Protein AF-A0A936FMI2-F1 (afdb_monomer)

Nearest PDB structures (foldseek):
  2ii7-assembly2_E  TM=5.988E-01  e=6.486E-01  Anabaena sp.
  6brb-assembly1_A  TM=3.447E-01  e=1.925E+00  Homo sapiens
  1du3-assembly2_J  TM=2.927E-01  e=1.117E+00  Homo sapiens

Secondary structure (DSSP, 8-state):
--------------------------B-BSSS-BSEEEEEEEE-STTEEEEEEEEE-SSS-EEEEEEEEEE----S---S-TTTTGGGEEEEEEEEEE-TTEEEEEETTT-BB--SSSSPPPB-SPPTTB-TTS-B-SEEEEEEEEE-TTS-SBEE---EEEEEEEEETTTTEEEEEE-EEE-B-SS--STTEE-SBTTEEEESSSSB-BBPSEEEEEEPPBTSTT-EEEEEEEESEEE-STT----BEEEEEEEEETT--EEEEEEEEESSEEEEEGGGGT-BHHHH-SS-EEEEEEEE--TTTS-TTB----EEEEEEEEETTEEEEEEPEEES-B-EEEE--SSPPGGG--

Sequence (354 aa):
MKRKTLGIAVAVAVGMLGTSAFAMTPMGNVSNKGSLLIYPRIDVEDGNDTLITLTNDSTGAVRLKCYYASSDDLGISYSGSASSAKSKKHFLDFTIDLTHNQPIAFWAKSGWAVMPSGKLPLQVAPPFGIFPDGAKRTAGELKCWAVTNDGSTELHYNHLFGTASIMNFGFNQASEYTAVAFQALGPSTLTGTALGSPGELNLDQVEYDGGPNILLGNFQPVGYDGARSRVTLASLNQDLRQDYTPTITKLTWTFWNQDEMARTGTHWCANSWFESWLPYFQASYASLGTAAAYFRIETTADKSVCGPSAVTSSYVGNIEQWNFGMYRATNLTGRGQAKGVIKYDVSPPDSYKK

Radius of gyration: 22.72 Å; Cα contacts (8 Å, |Δi|>4): 973; chains: 1; bounding box: 108×45×48 Å

Solvent-accessible surface area (backbone atoms only — not comparable to full-atom values): 18069 Å² total; per-residue (Å²): 135,84,87,79,85,80,83,86,81,81,81,78,78,80,73,76,77,76,74,76,79,67,79,75,72,67,48,55,29,66,90,47,49,5,19,34,38,37,35,33,69,39,41,44,39,94,53,35,32,18,39,39,35,47,30,33,69,34,87,55,65,48,30,28,47,32,34,43,37,28,47,56,90,50,46,69,55,26,82,53,46,31,74,72,43,40,90,36,56,45,57,46,69,51,64,42,81,40,52,46,62,28,73,49,38,26,35,38,52,63,8,34,37,68,73,95,75,86,66,82,73,49,73,61,46,75,42,56,40,65,32,87,88,70,51,74,44,42,54,28,29,40,39,37,29,36,23,40,92,78,50,38,36,34,24,21,50,44,37,34,48,40,36,38,34,41,31,31,70,82,76,75,40,58,26,49,37,59,25,39,14,24,32,50,60,36,98,60,86,52,67,73,36,82,37,82,55,66,33,46,50,45,17,63,66,52,43,18,27,18,27,16,32,30,39,34,48,76,46,50,20,33,77,44,79,72,13,44,40,37,41,28,31,27,42,38,32,31,47,65,30,97,86,49,59,47,40,27,24,29,39,38,39,35,38,28,25,79,83,70,52,73,49,72,85,45,51,32,27,35,50,54,29,44,74,49,54,44,58,83,67,59,45,21,20,91,68,52,76,34,70,44,32,39,39,40,38,38,47,34,48,42,39,90,47,29,5,81,50,22,35,60,41,5,48,49,32,33,39,38,35,40,46,87,90,41,50,45,35,40,65,43,50,68,39,72,77,25,64,15,39,39,33,39,60,37,64,67,65,68,90,72,74,120

Mean predicted aligned error: 7.73 Å

pLDDT: mean 87.17, std 17.06, range [29.88, 98.62]

Foldseek 3Di:
DDDDDDDDDDPDPPPPPPPPPPPPQQAQALPFFAQKWKFLKAFQPVQKWKKKKKWFQAQAKFKKKKKWKDFDFCWQFHADFLVVRPVGIFMDIDMAIGGHGDMWIAIQQDQWTDDPPPDDIDRRDHHPAQGPVRGGDRMTMMMMGTDDPQLFFGWQARRMWIKMWIARNVLRAIAIEIIRHKGADEPDNDHGDTFDDTQKDKCASHGIPFFFQKWKDKDFFAPVQRKWKKKKKAWLAFEAEPPDGWAKKKKWKWKAAPVRDIDGDGIGIDTRMDMDICVVRVRHCVSHVHRMMMMMIGIAQPCVGHNPRHHGTGIWIWMWMDHPSHIYIYIIDGDDGDMGMYGYDSHHPCVPVD

Structure (mmCIF, N/CA/C/O backbone):
data_AF-A0A936FMI2-F1
#
_entry.id   AF-A0A936FMI2-F1
#
loop_
_atom_site.group_PDB
_atom_site.id
_atom_site.type_symbol
_atom_site.label_atom_id
_atom_site.label_alt_id
_atom_site.label_comp_id
_atom_site.label_asym_id
_atom_site.label_entity_id
_atom_site.label_seq_id
_atom_site.pdbx_PDB_ins_code
_atom_site.Cartn_x
_atom_site.Cartn_y
_atom_site.Cartn_z
_atom_site.occupancy
_atom_site.B_iso_or_equiv
_atom_site.auth_seq_id
_atom_site.auth_comp_id
_atom_site.auth_asym_id
_atom_site.auth_atom_id
_atom_site.pdbx_PDB_model_num
ATOM 1 N N . MET A 1 1 ? 79.860 -6.192 9.982 1.00 41.03 1 MET A N 1
ATOM 2 C CA . MET A 1 1 ? 78.827 -5.550 9.135 1.00 41.03 1 MET A CA 1
ATOM 3 C C . MET A 1 1 ? 77.629 -5.193 10.006 1.00 41.03 1 MET A C 1
ATOM 5 O O . MET A 1 1 ? 77.099 -6.068 10.676 1.00 41.03 1 MET A O 1
ATOM 9 N N . LYS A 1 2 ? 77.274 -3.904 10.078 1.00 35.06 2 LYS A N 1
ATOM 10 C CA . LYS A 1 2 ? 76.206 -3.361 10.936 1.00 35.06 2 LYS A CA 1
ATOM 11 C C . LYS A 1 2 ? 74.840 -3.594 10.272 1.00 35.06 2 LYS A C 1
ATOM 13 O O . LYS A 1 2 ? 74.633 -3.115 9.160 1.00 35.06 2 LYS A O 1
ATOM 18 N N . ARG A 1 3 ? 73.922 -4.310 10.931 1.00 39.34 3 ARG A N 1
ATOM 19 C CA . ARG A 1 3 ? 72.523 -4.448 10.485 1.00 39.34 3 ARG A CA 1
ATOM 20 C C . ARG A 1 3 ? 71.782 -3.145 10.793 1.00 39.34 3 ARG A C 1
ATOM 22 O O . ARG A 1 3 ? 71.648 -2.785 11.957 1.00 39.34 3 ARG A O 1
ATOM 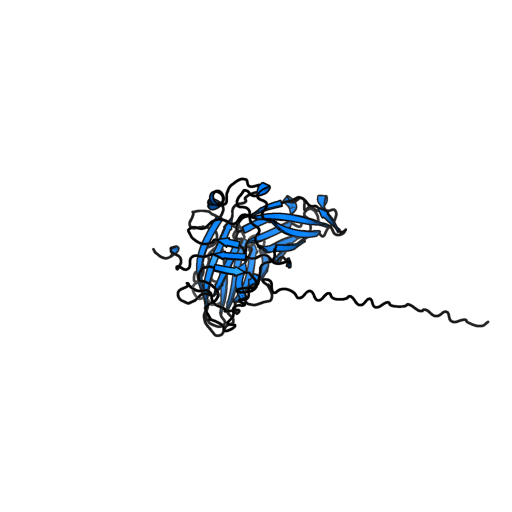29 N N . LYS A 1 4 ? 71.356 -2.427 9.751 1.00 44.97 4 LYS A N 1
ATOM 30 C CA . LYS A 1 4 ? 70.462 -1.270 9.864 1.00 44.97 4 LYS A CA 1
ATOM 31 C C . LYS A 1 4 ? 69.016 -1.761 9.824 1.00 44.97 4 LYS A C 1
ATOM 33 O O . LYS A 1 4 ? 68.603 -2.404 8.865 1.00 44.97 4 LYS A O 1
ATOM 38 N N . THR A 1 5 ? 68.291 -1.459 10.888 1.00 44.03 5 THR A N 1
ATOM 39 C CA . THR A 1 5 ? 66.841 -1.557 11.046 1.00 44.03 5 THR A CA 1
ATOM 40 C C . THR A 1 5 ? 66.166 -0.597 10.063 1.00 44.03 5 THR A C 1
ATOM 42 O O . THR A 1 5 ? 66.437 0.602 10.106 1.00 44.03 5 THR A O 1
ATOM 45 N N . LEU A 1 6 ? 65.304 -1.105 9.178 1.00 37.97 6 LEU A N 1
ATOM 46 C CA . LEU A 1 6 ? 64.398 -0.279 8.377 1.00 37.97 6 LEU A CA 1
ATOM 47 C C . LEU A 1 6 ? 63.016 -0.357 9.034 1.00 37.97 6 LEU A C 1
ATOM 49 O O . LEU A 1 6 ? 62.403 -1.421 9.076 1.00 37.97 6 LEU A O 1
ATOM 53 N N . GLY A 1 7 ? 62.590 0.754 9.631 1.00 34.38 7 GLY A N 1
ATOM 54 C CA . GLY A 1 7 ? 61.289 0.889 10.273 1.00 34.38 7 GLY A CA 1
ATOM 55 C C . GLY A 1 7 ? 60.169 0.961 9.241 1.00 34.38 7 GLY A C 1
ATOM 56 O O . GLY A 1 7 ? 60.243 1.726 8.283 1.00 34.38 7 GLY A O 1
ATOM 57 N N . ILE A 1 8 ? 59.127 0.167 9.467 1.00 39.69 8 ILE A N 1
ATOM 58 C CA . ILE A 1 8 ? 57.832 0.287 8.807 1.00 39.69 8 ILE A CA 1
ATOM 59 C C . ILE A 1 8 ? 57.015 1.280 9.637 1.00 39.69 8 ILE A C 1
ATOM 61 O O . ILE A 1 8 ? 56.708 1.005 10.794 1.00 39.69 8 ILE A O 1
ATOM 65 N N . ALA A 1 9 ? 56.665 2.424 9.054 1.00 35.06 9 ALA A N 1
ATOM 66 C CA . ALA A 1 9 ? 55.657 3.328 9.598 1.00 35.06 9 ALA A CA 1
ATOM 67 C C . ALA A 1 9 ? 54.484 3.369 8.612 1.00 35.06 9 ALA A C 1
ATOM 69 O O . ALA A 1 9 ? 54.486 4.134 7.652 1.00 35.06 9 ALA A O 1
ATOM 70 N N . VAL A 1 10 ? 53.499 2.495 8.828 1.00 37.19 10 VAL A N 1
ATOM 71 C CA . VAL A 1 10 ? 52.190 2.590 8.174 1.00 37.19 10 VAL A CA 1
ATOM 72 C C . VAL A 1 10 ? 51.363 3.566 9.002 1.00 37.19 10 VAL A C 1
ATOM 74 O O . VAL A 1 10 ? 50.911 3.237 10.097 1.00 37.19 10 VAL A O 1
ATOM 77 N N . ALA A 1 11 ? 51.201 4.788 8.501 1.00 34.12 11 ALA A N 1
ATOM 78 C CA . ALA A 1 11 ? 50.252 5.742 9.050 1.00 34.12 11 ALA A CA 1
ATOM 79 C C . ALA A 1 11 ? 48.836 5.303 8.648 1.00 34.12 11 ALA A C 1
ATOM 81 O O . ALA A 1 11 ? 48.404 5.518 7.517 1.00 34.12 11 ALA A O 1
ATOM 82 N N . VAL A 1 12 ? 48.118 4.653 9.566 1.00 36.28 12 VAL A N 1
ATOM 83 C CA . VAL A 1 12 ? 46.681 4.402 9.415 1.00 36.28 12 VAL A CA 1
ATOM 84 C C . VAL A 1 12 ? 45.962 5.714 9.715 1.00 36.28 12 VAL A C 1
ATOM 86 O O . VAL A 1 12 ? 45.767 6.083 10.872 1.00 36.28 12 VAL A O 1
ATOM 89 N N . ALA A 1 13 ? 45.600 6.446 8.664 1.00 35.44 13 ALA A N 1
ATOM 90 C CA . ALA A 1 13 ? 44.662 7.549 8.771 1.00 35.44 13 ALA A CA 1
ATOM 91 C C . ALA A 1 13 ? 43.281 6.963 9.099 1.00 35.44 13 ALA A C 1
ATOM 93 O O . ALA A 1 13 ? 42.583 6.450 8.226 1.00 35.44 13 ALA A O 1
ATOM 94 N N . VAL A 1 14 ? 42.902 7.010 10.377 1.00 35.91 14 VAL A N 1
ATOM 95 C CA . VAL A 1 14 ? 41.522 6.780 10.810 1.00 35.91 14 VAL A CA 1
ATOM 96 C C . VAL A 1 14 ? 40.707 7.965 10.302 1.00 35.91 14 VAL A C 1
ATOM 98 O O . VAL A 1 14 ? 40.609 9.005 10.951 1.00 35.91 14 VAL A O 1
ATOM 101 N N . GLY A 1 15 ? 40.178 7.828 9.088 1.00 35.06 15 GLY A N 1
ATOM 102 C CA . GLY A 1 15 ? 39.141 8.706 8.577 1.00 35.06 15 GLY A CA 1
ATOM 103 C C . GLY A 1 15 ? 37.933 8.563 9.486 1.00 35.06 15 GLY A C 1
ATOM 104 O O . GLY A 1 15 ? 37.232 7.554 9.438 1.00 35.06 15 GLY A O 1
ATOM 105 N N . MET A 1 16 ? 37.717 9.554 10.347 1.00 33.81 16 MET A N 1
ATOM 106 C CA . MET A 1 16 ? 36.443 9.730 11.022 1.00 33.81 16 MET A CA 1
ATOM 107 C C . MET A 1 16 ? 35.396 9.915 9.925 1.00 33.81 16 MET A C 1
ATOM 109 O O . MET A 1 16 ? 35.264 10.995 9.351 1.00 33.81 16 MET A O 1
ATOM 113 N N . LEU A 1 17 ? 34.688 8.834 9.593 1.00 32.25 17 LEU A N 1
ATOM 114 C CA . LEU A 1 17 ? 33.427 8.907 8.880 1.00 32.25 17 LEU A CA 1
ATOM 115 C C . LEU A 1 17 ? 32.514 9.743 9.769 1.00 32.25 17 LEU A C 1
ATOM 117 O O . LEU A 1 17 ? 31.969 9.254 10.756 1.00 32.25 17 LEU A O 1
ATOM 121 N N . GLY A 1 18 ? 32.414 11.031 9.451 1.00 31.33 18 GLY A N 1
ATOM 122 C CA . GLY A 1 18 ? 31.363 11.881 9.963 1.00 31.33 18 GLY A CA 1
ATOM 123 C C . GLY A 1 18 ? 30.051 11.255 9.527 1.00 31.33 18 GLY A C 1
ATOM 124 O O . GLY A 1 18 ? 29.599 11.465 8.402 1.00 31.33 18 GLY A O 1
ATOM 125 N N . THR A 1 19 ? 29.456 10.445 10.401 1.00 31.06 19 THR A N 1
ATOM 126 C CA . THR A 1 19 ? 28.050 10.094 10.304 1.00 31.06 19 THR A CA 1
ATOM 127 C C . THR A 1 19 ? 27.322 11.419 10.377 1.00 31.06 19 THR A C 1
ATOM 129 O O . THR A 1 19 ? 27.183 12.012 11.447 1.00 31.06 19 THR A O 1
ATOM 132 N N . SER A 1 20 ? 26.944 11.934 9.212 1.00 32.91 20 SER A N 1
ATOM 133 C CA . SER A 1 20 ? 25.989 13.019 9.122 1.00 32.91 20 SER A CA 1
ATOM 134 C C . SER A 1 20 ? 24.746 12.488 9.818 1.00 32.91 20 SER A C 1
ATOM 136 O O . SER A 1 20 ? 24.048 11.632 9.277 1.00 32.91 20 SER A O 1
ATOM 138 N N . ALA A 1 21 ? 24.534 12.914 11.060 1.00 30.02 21 ALA A N 1
ATOM 139 C CA . ALA A 1 21 ? 23.297 12.686 11.772 1.00 30.02 21 ALA A CA 1
ATOM 140 C C . ALA A 1 21 ? 22.242 13.549 11.076 1.00 30.02 21 ALA A C 1
ATOM 142 O O . ALA A 1 21 ? 21.888 14.633 11.529 1.00 30.02 21 ALA A O 1
ATOM 143 N N . PHE A 1 22 ? 21.791 13.096 9.907 1.00 35.94 22 PHE A N 1
ATOM 144 C CA . PHE A 1 22 ? 20.517 13.526 9.379 1.00 35.94 22 PHE A CA 1
ATOM 145 C C . PHE A 1 22 ? 19.504 13.046 10.407 1.00 35.94 22 PHE A C 1
ATOM 147 O O . PHE A 1 22 ? 19.327 11.840 10.580 1.00 35.94 22 PHE A O 1
ATOM 154 N N . ALA A 1 23 ? 18.912 13.983 11.147 1.00 29.88 23 ALA A N 1
ATOM 155 C CA . ALA A 1 23 ? 17.739 13.698 11.950 1.00 29.88 23 ALA A CA 1
ATOM 156 C C . ALA A 1 23 ? 16.731 13.014 11.017 1.00 29.88 23 ALA A C 1
ATOM 158 O O . ALA A 1 23 ? 16.209 13.646 10.099 1.00 29.88 23 ALA A O 1
ATOM 159 N N . MET A 1 24 ? 16.561 11.698 11.171 1.00 43.31 24 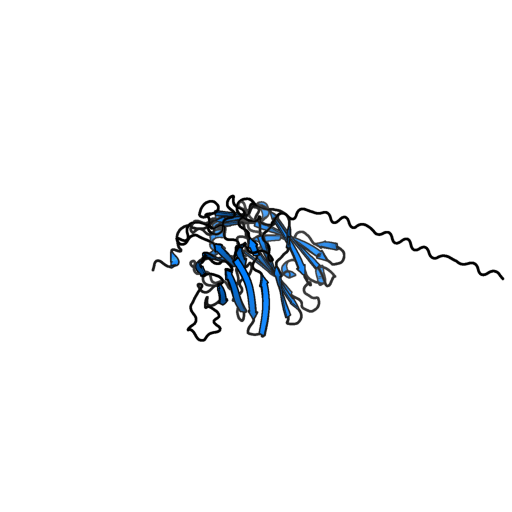MET A N 1
ATOM 160 C CA . MET A 1 24 ? 15.571 10.945 10.418 1.00 43.31 24 MET A CA 1
ATOM 161 C C . MET A 1 24 ? 14.217 11.513 10.816 1.00 43.31 24 MET A C 1
ATOM 163 O O . MET A 1 24 ? 13.765 11.311 11.940 1.00 43.31 24 MET A O 1
ATOM 167 N N . THR A 1 25 ? 13.602 12.277 9.920 1.00 50.28 25 THR A N 1
ATOM 168 C CA . THR A 1 25 ? 12.205 12.674 10.063 1.00 50.28 25 THR A CA 1
ATOM 169 C C . THR A 1 25 ? 11.374 11.388 10.193 1.00 50.28 25 THR A C 1
ATOM 171 O O . THR A 1 25 ? 11.581 10.497 9.362 1.00 50.28 25 THR A O 1
ATOM 174 N N . PRO A 1 26 ? 10.498 11.243 11.208 1.00 58.50 26 PRO A N 1
ATOM 175 C CA . PRO A 1 26 ? 9.708 10.028 11.424 1.00 58.50 26 PRO A CA 1
ATOM 176 C C . PRO A 1 26 ? 8.784 9.728 10.237 1.00 58.50 26 PRO A C 1
ATOM 178 O O . PRO A 1 26 ? 7.678 10.235 10.134 1.00 58.50 26 PRO A O 1
ATOM 181 N N . MET A 1 27 ? 9.247 8.964 9.255 1.00 73.12 27 MET A N 1
ATOM 182 C CA . MET A 1 27 ? 8.396 8.468 8.173 1.00 73.12 27 MET A CA 1
ATOM 183 C C . MET A 1 27 ? 7.773 7.143 8.597 1.00 73.12 27 MET A C 1
ATOM 185 O O . MET A 1 27 ? 8.351 6.445 9.435 1.00 73.12 27 MET A O 1
ATOM 189 N N . GLY A 1 28 ? 6.646 6.778 7.977 1.00 60.38 28 GLY A N 1
ATOM 190 C CA . GLY A 1 28 ? 6.052 5.455 8.167 1.00 60.38 28 GLY A CA 1
ATOM 191 C C . GLY A 1 28 ? 7.125 4.361 8.106 1.00 60.38 28 GLY A C 1
ATOM 192 O O . GLY A 1 28 ? 7.972 4.347 7.207 1.00 60.38 28 GLY A O 1
ATOM 193 N N . ASN A 1 29 ? 7.133 3.487 9.107 1.00 77.50 29 ASN A N 1
ATOM 194 C CA . ASN A 1 29 ? 8.236 2.581 9.394 1.00 77.50 29 ASN A CA 1
ATOM 195 C C . ASN A 1 29 ? 7.718 1.151 9.570 1.00 77.50 29 ASN A C 1
ATOM 197 O O . ASN A 1 29 ? 6.612 0.907 10.037 1.00 77.50 29 ASN A O 1
ATOM 201 N N . VAL A 1 30 ? 8.550 0.192 9.196 1.00 75.06 30 VAL A N 1
ATOM 202 C CA . VAL A 1 30 ? 8.291 -1.249 9.284 1.00 75.06 30 VAL A CA 1
ATOM 203 C C . VAL A 1 30 ? 8.682 -1.833 10.643 1.00 75.06 30 VAL A C 1
ATOM 205 O O . VAL A 1 30 ? 8.265 -2.933 10.981 1.00 75.06 30 VAL A O 1
ATOM 208 N N . SER A 1 31 ? 9.487 -1.111 11.425 1.00 81.81 31 SER A N 1
ATOM 209 C CA . SER A 1 31 ? 9.943 -1.535 12.758 1.00 81.81 31 SER A CA 1
ATOM 210 C C . SER A 1 31 ? 9.129 -0.924 13.899 1.00 81.81 31 SER A C 1
ATOM 212 O O . SER A 1 31 ? 9.299 -1.314 15.053 1.00 81.81 31 SER A O 1
ATOM 214 N N . ASN A 1 32 ? 8.271 0.051 13.592 1.00 86.62 32 ASN A N 1
ATOM 215 C CA . ASN A 1 32 ? 7.447 0.741 14.575 1.00 86.62 32 ASN A CA 1
ATOM 216 C C . ASN A 1 32 ? 6.042 0.136 14.615 1.00 86.62 32 ASN A C 1
ATOM 218 O O . ASN A 1 32 ? 5.555 -0.421 13.635 1.00 86.62 32 ASN A O 1
ATOM 222 N N . LYS A 1 33 ? 5.369 0.299 15.754 1.00 94.50 33 LYS A N 1
ATOM 223 C CA . LYS A 1 33 ? 3.918 0.110 15.856 1.00 94.50 33 LYS A CA 1
ATOM 224 C C . LYS A 1 33 ? 3.227 1.389 15.413 1.00 94.50 33 LYS A C 1
ATOM 226 O O . LYS A 1 33 ? 3.792 2.465 15.604 1.00 94.50 33 LYS A O 1
ATOM 231 N N . GLY A 1 34 ? 2.026 1.273 14.862 1.00 96.19 34 GLY A N 1
ATOM 232 C CA . GLY A 1 34 ? 1.272 2.403 14.326 1.00 96.19 34 GLY A CA 1
ATOM 233 C C . GLY A 1 34 ? -0.191 2.415 14.749 1.00 96.19 34 GLY A C 1
ATOM 234 O O . GLY A 1 34 ? -0.688 1.493 15.399 1.00 96.19 34 GLY A O 1
ATOM 235 N N . SER A 1 35 ? -0.868 3.498 14.384 1.00 97.12 35 SER A N 1
ATOM 236 C CA . SER A 1 35 ? -2.334 3.607 14.420 1.00 97.12 35 SER A CA 1
ATOM 237 C C . SER A 1 35 ? -2.948 3.342 13.044 1.00 97.12 35 SER A C 1
ATOM 239 O O . SER A 1 35 ? -4.118 2.985 12.963 1.00 97.12 35 SER A O 1
ATOM 241 N N . LEU A 1 36 ? -2.140 3.455 11.985 1.00 97.88 36 LEU A N 1
ATOM 242 C CA . LEU A 1 36 ? -2.457 3.117 10.601 1.00 97.88 36 LEU A CA 1
ATOM 243 C C . LEU A 1 36 ? -1.423 2.106 10.085 1.00 97.88 36 LEU A C 1
ATOM 245 O O . LEU A 1 36 ? -0.220 2.308 10.241 1.00 97.88 36 LEU A O 1
ATOM 249 N N . LEU A 1 37 ? -1.892 1.033 9.453 1.00 98.50 37 LEU A N 1
ATOM 250 C CA . LEU A 1 37 ? -1.085 0.028 8.766 1.00 98.50 37 LEU A CA 1
ATOM 251 C C . LEU A 1 37 ? -1.419 0.016 7.276 1.00 98.50 37 LEU A C 1
ATOM 253 O O . LEU A 1 37 ? -2.592 0.004 6.899 1.00 98.50 37 LEU A O 1
ATOM 257 N N . ILE A 1 38 ? -0.387 -0.039 6.435 1.00 98.44 38 ILE A N 1
ATOM 258 C CA . ILE A 1 38 ? -0.518 -0.157 4.981 1.00 98.44 38 ILE A CA 1
ATOM 259 C C . ILE A 1 38 ? 0.234 -1.396 4.501 1.00 98.44 38 ILE A C 1
ATOM 261 O O . ILE A 1 38 ? 1.436 -1.538 4.716 1.00 98.44 38 ILE A O 1
ATOM 265 N N . TYR A 1 39 ? -0.480 -2.274 3.805 1.00 98.44 39 TYR A N 1
ATOM 266 C CA . TYR A 1 39 ? 0.035 -3.442 3.105 1.00 98.44 39 TYR A CA 1
ATOM 267 C C . TYR A 1 39 ? 0.034 -3.113 1.610 1.00 98.44 39 TYR A C 1
ATOM 269 O O . TYR A 1 39 ? -1.030 -3.162 0.989 1.00 98.44 39 TYR A O 1
ATOM 277 N N . PRO A 1 40 ? 1.187 -2.767 1.007 1.00 97.88 40 PRO A N 1
ATOM 278 C CA . PRO A 1 40 ? 1.198 -2.253 -0.359 1.00 97.88 40 PRO A CA 1
ATOM 279 C C . PRO A 1 40 ? 0.805 -3.285 -1.420 1.00 97.88 40 PRO A C 1
ATOM 281 O O . PRO A 1 40 ? 0.472 -2.896 -2.535 1.00 97.88 40 PRO A O 1
ATOM 284 N N . ARG A 1 41 ? 0.849 -4.583 -1.085 1.00 97.56 41 ARG A N 1
ATOM 285 C CA . ARG A 1 41 ? 0.623 -5.682 -2.019 1.00 97.56 41 ARG A CA 1
ATOM 286 C C . ARG A 1 41 ? -0.206 -6.818 -1.418 1.00 97.56 41 ARG A C 1
ATOM 288 O O . ARG A 1 41 ? 0.286 -7.654 -0.673 1.00 97.56 41 ARG A O 1
ATOM 295 N N . ILE A 1 42 ? -1.441 -6.927 -1.864 1.00 97.81 42 ILE A N 1
ATOM 296 C CA . ILE A 1 42 ? -2.214 -8.164 -1.810 1.00 97.81 42 ILE A CA 1
ATOM 297 C C . ILE A 1 42 ? -2.158 -8.797 -3.190 1.00 97.81 42 ILE A C 1
ATOM 299 O O . ILE A 1 42 ? -2.230 -8.089 -4.189 1.00 97.81 42 ILE A O 1
ATOM 303 N N . ASP A 1 43 ? -2.024 -10.114 -3.228 1.00 97.25 43 ASP A N 1
ATOM 304 C CA . ASP A 1 43 ? -1.990 -10.942 -4.426 1.00 97.25 43 ASP A CA 1
ATOM 305 C C . ASP A 1 43 ? -2.813 -12.220 -4.182 1.00 97.25 43 ASP A C 1
ATOM 307 O O . ASP A 1 43 ? -2.558 -12.984 -3.247 1.00 97.25 43 ASP A O 1
ATOM 311 N N . VAL A 1 44 ? -3.843 -12.402 -5.002 1.00 97.25 44 VAL A N 1
ATOM 312 C CA . VAL A 1 44 ? -4.752 -13.558 -5.037 1.00 97.25 44 VAL A CA 1
ATOM 313 C C . VAL A 1 44 ? -4.845 -14.150 -6.451 1.00 97.25 44 VAL A C 1
ATOM 315 O O . VAL A 1 44 ? -5.789 -14.899 -6.751 1.00 97.25 44 VAL A O 1
ATOM 318 N N . GLU A 1 45 ? -3.900 -13.771 -7.327 1.00 94.25 45 GLU A N 1
ATOM 319 C CA . GLU A 1 45 ? -3.747 -14.303 -8.685 1.00 94.25 45 GLU A CA 1
ATOM 320 C C . GLU A 1 45 ? -3.640 -15.832 -8.657 1.00 94.25 45 GLU A C 1
ATOM 322 O O . GLU A 1 45 ? -3.339 -16.422 -7.626 1.00 94.25 45 GLU A O 1
ATOM 327 N N . ASP A 1 46 ? -3.953 -16.506 -9.760 1.00 86.00 46 ASP A N 1
ATOM 328 C CA . ASP A 1 46 ? -4.039 -17.966 -9.816 1.00 86.00 46 ASP A CA 1
ATOM 329 C C . ASP A 1 46 ? -2.827 -18.675 -9.180 1.00 86.00 46 ASP A C 1
ATOM 331 O O . ASP A 1 46 ? -1.683 -18.534 -9.605 1.00 86.00 46 ASP A O 1
ATOM 335 N N . GLY A 1 47 ? -3.100 -19.461 -8.133 1.00 89.19 47 GLY A N 1
ATOM 336 C CA . GLY A 1 47 ? -2.088 -20.157 -7.332 1.00 89.19 47 GLY A CA 1
ATOM 337 C C . GLY A 1 47 ? -1.522 -19.353 -6.155 1.00 89.19 47 GLY A C 1
ATOM 338 O O . GLY A 1 47 ? -0.966 -19.975 -5.250 1.00 89.19 47 GLY A O 1
ATOM 339 N N . ASN A 1 48 ? -1.712 -18.032 -6.127 1.00 95.00 48 ASN A N 1
ATOM 340 C CA . ASN A 1 48 ? -1.361 -17.148 -5.021 1.00 95.00 48 ASN A CA 1
ATOM 341 C C . ASN A 1 48 ? -2.540 -16.921 -4.057 1.00 95.00 48 ASN A C 1
ATOM 343 O O . ASN A 1 48 ? -3.709 -16.844 -4.454 1.00 95.00 48 ASN A O 1
ATOM 347 N N . ASP A 1 49 ? -2.216 -16.757 -2.777 1.00 97.56 49 ASP A N 1
ATOM 348 C CA . ASP A 1 49 ? -3.067 -16.101 -1.783 1.00 97.56 49 ASP A CA 1
ATOM 349 C C . ASP A 1 49 ? -2.181 -15.335 -0.799 1.00 97.56 49 ASP A C 1
ATOM 351 O O . ASP A 1 49 ? -1.063 -15.751 -0.486 1.00 97.56 49 ASP A O 1
ATOM 355 N N . THR A 1 50 ? -2.680 -14.215 -0.294 1.00 98.12 50 THR A N 1
ATOM 356 C CA . THR A 1 50 ? -1.957 -13.409 0.685 1.00 98.12 50 THR A CA 1
ATOM 357 C C . THR A 1 50 ? -2.499 -13.696 2.071 1.00 98.12 50 THR A C 1
ATOM 359 O O . THR A 1 50 ? -3.638 -13.358 2.385 1.00 98.12 50 THR A O 1
ATOM 362 N N . LEU A 1 51 ? -1.667 -14.284 2.922 1.00 97.88 51 LEU A N 1
ATOM 363 C CA . LEU A 1 51 ? -1.916 -14.365 4.350 1.00 97.88 51 LEU A CA 1
ATOM 364 C C . LEU A 1 51 ? -1.592 -13.015 4.989 1.00 97.88 51 LEU A C 1
ATOM 366 O O . LEU A 1 51 ? -0.429 -12.622 5.060 1.00 97.88 51 LEU A O 1
ATOM 370 N N . ILE A 1 52 ? -2.614 -12.316 5.468 1.00 98.44 52 ILE A N 1
ATOM 371 C CA . ILE A 1 52 ? -2.459 -11.080 6.235 1.00 98.44 52 ILE A CA 1
ATOM 372 C C . ILE A 1 52 ? -2.411 -11.434 7.712 1.00 98.44 52 ILE A C 1
ATOM 374 O O . ILE A 1 52 ? -3.292 -12.143 8.195 1.00 98.44 52 ILE A O 1
ATOM 378 N N . THR A 1 53 ? -1.421 -10.914 8.433 1.00 97.56 53 THR A N 1
ATOM 379 C CA . THR A 1 53 ? -1.386 -10.919 9.896 1.00 97.56 53 THR A CA 1
ATOM 380 C C . THR A 1 53 ? -1.550 -9.498 10.403 1.00 97.56 53 THR A C 1
ATOM 382 O O . THR A 1 53 ? -0.989 -8.560 9.844 1.00 97.56 53 THR A O 1
ATOM 385 N N . LEU A 1 54 ? -2.333 -9.326 11.459 1.00 97.00 54 LEU A N 1
ATOM 386 C CA . LEU A 1 54 ? -2.607 -8.027 12.050 1.00 97.00 54 LEU A CA 1
ATOM 387 C C . LEU A 1 54 ? -2.784 -8.216 13.556 1.00 97.00 54 LEU A C 1
ATOM 389 O O . LEU A 1 54 ? -3.565 -9.054 13.999 1.00 97.00 54 LEU A O 1
ATOM 393 N N . THR A 1 55 ? -2.003 -7.480 14.339 1.00 97.62 55 THR A N 1
ATOM 394 C CA . THR A 1 55 ? -1.901 -7.668 15.787 1.00 97.62 55 THR A CA 1
ATOM 395 C C . THR A 1 55 ? -2.157 -6.365 16.517 1.00 97.62 55 THR A C 1
ATOM 397 O O . THR A 1 55 ? -1.612 -5.326 16.148 1.00 97.62 55 THR A O 1
ATOM 400 N N . ASN A 1 56 ? -2.959 -6.454 17.574 1.00 97.50 56 ASN A N 1
AT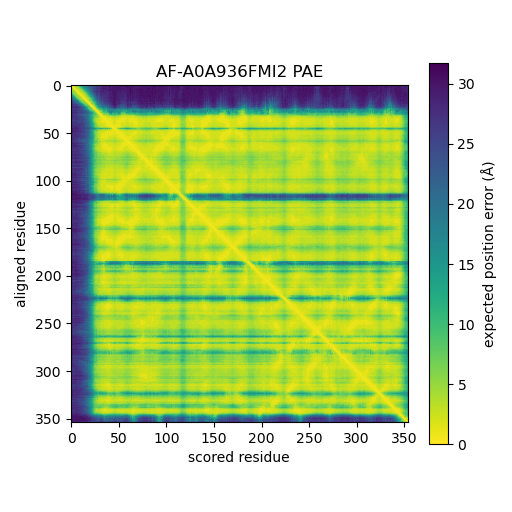OM 401 C CA . ASN A 1 56 ? -3.080 -5.443 18.610 1.00 97.50 56 ASN A CA 1
ATOM 402 C C . ASN A 1 56 ? -2.356 -5.935 19.865 1.00 97.50 56 ASN A C 1
ATOM 404 O O . ASN A 1 56 ? -2.759 -6.947 20.435 1.00 97.50 56 ASN A O 1
ATOM 408 N N . ASP A 1 57 ? -1.333 -5.217 20.321 1.00 97.25 57 ASP A N 1
ATOM 409 C CA . ASP A 1 57 ? -0.647 -5.526 21.585 1.00 97.25 57 ASP A CA 1
ATOM 410 C C . ASP A 1 57 ? -1.016 -4.612 22.755 1.00 97.25 57 ASP A C 1
ATOM 412 O O . ASP A 1 57 ? -0.361 -4.617 23.799 1.00 97.25 57 ASP A O 1
ATOM 416 N N . SER A 1 58 ? -2.060 -3.807 22.588 1.00 96.50 58 SER A N 1
ATOM 417 C CA . SER A 1 58 ? -2.626 -3.048 23.685 1.00 96.50 58 SER A CA 1
ATOM 418 C C . SER A 1 58 ? -3.364 -3.967 24.656 1.00 96.50 58 SER A C 1
ATOM 420 O O . SER A 1 58 ? -3.899 -5.023 24.303 1.00 96.50 58 SER A O 1
ATOM 422 N N . THR A 1 59 ? -3.495 -3.491 25.892 1.00 95.06 59 THR A N 1
ATOM 423 C CA . THR A 1 59 ? -4.403 -4.063 26.891 1.00 95.06 59 THR A CA 1
ATOM 424 C C . THR A 1 59 ? -5.872 -3.730 26.615 1.00 95.06 59 THR A C 1
ATOM 426 O O . THR A 1 59 ? -6.754 -4.346 27.211 1.00 95.06 59 THR A O 1
ATOM 429 N N . GLY A 1 60 ? -6.153 -2.770 25.727 1.00 94.44 60 GLY A N 1
ATOM 430 C CA . GLY A 1 60 ? -7.500 -2.415 25.287 1.00 94.44 60 GLY A CA 1
ATOM 431 C C . GLY A 1 60 ? -7.908 -3.121 23.994 1.00 94.44 60 GLY A C 1
ATOM 432 O O . GLY A 1 60 ? -7.063 -3.503 23.188 1.00 94.44 60 GLY A O 1
ATOM 433 N N . ALA A 1 61 ? -9.216 -3.258 23.778 1.00 95.62 61 ALA A N 1
ATOM 434 C CA . ALA A 1 61 ? -9.763 -3.611 22.469 1.00 95.62 61 ALA A CA 1
ATOM 435 C C . ALA A 1 61 ? -9.733 -2.399 21.522 1.00 95.62 61 ALA A C 1
ATOM 437 O O . ALA A 1 61 ? -9.685 -1.254 21.977 1.00 95.62 61 ALA A O 1
ATOM 438 N N . VAL A 1 62 ? -9.782 -2.650 20.217 1.00 96.38 62 VAL A N 1
ATOM 439 C CA . VAL A 1 62 ? -9.829 -1.609 19.188 1.00 96.38 62 VAL A CA 1
ATOM 440 C C . VAL A 1 62 ? -10.640 -2.068 17.988 1.00 96.38 62 VAL A C 1
ATOM 442 O O . VAL A 1 62 ? -10.558 -3.224 17.571 1.00 96.38 62 VAL A O 1
ATOM 445 N N . ARG A 1 63 ? -11.405 -1.138 17.418 1.00 96.38 63 ARG A N 1
ATOM 446 C CA . ARG A 1 63 ? -12.041 -1.302 16.117 1.00 96.38 63 ARG A CA 1
ATOM 447 C C . ARG A 1 63 ? -11.136 -0.718 15.048 1.00 96.38 63 ARG A C 1
ATOM 449 O O . ARG A 1 63 ? -10.635 0.395 15.188 1.00 96.38 63 ARG A O 1
ATOM 456 N N . LEU A 1 64 ? -10.940 -1.465 13.974 1.00 97.00 64 LEU A N 1
ATOM 457 C CA . LEU A 1 64 ? -10.203 -1.023 12.805 1.00 97.00 64 LEU A CA 1
ATOM 458 C C . LEU A 1 64 ? -11.159 -0.767 11.656 1.00 97.00 64 LEU A C 1
ATOM 460 O O . LEU A 1 64 ? -12.020 -1.602 11.371 1.00 97.00 64 LEU A O 1
ATOM 464 N N . LYS A 1 65 ? -10.962 0.352 10.964 1.00 96.38 65 LYS A N 1
ATOM 465 C CA . LYS A 1 65 ? -11.538 0.582 9.644 1.00 96.38 65 LYS A CA 1
ATOM 466 C C . LYS A 1 65 ? -10.512 0.185 8.601 1.00 96.38 65 LYS A C 1
ATOM 468 O O . LYS A 1 65 ? -9.367 0.627 8.667 1.00 96.38 65 LYS A O 1
ATOM 473 N N . CYS A 1 66 ? -10.919 -0.669 7.674 1.00 97.62 66 CYS A N 1
ATOM 474 C CA . CYS A 1 66 ? -10.047 -1.236 6.666 1.00 97.62 66 CYS A CA 1
ATOM 475 C C . CYS A 1 66 ? -10.602 -1.008 5.264 1.00 97.62 66 CYS A C 1
ATOM 477 O O . CYS A 1 66 ? -11.812 -1.001 5.057 1.00 97.62 66 CYS A O 1
ATOM 479 N N . TYR A 1 67 ? -9.695 -0.859 4.305 1.00 97.56 67 TYR A N 1
ATOM 480 C CA . TYR A 1 67 ? -10.002 -0.753 2.889 1.00 97.56 67 TYR A CA 1
ATOM 481 C C . TYR A 1 67 ? -9.098 -1.680 2.100 1.00 97.56 67 TYR A C 1
ATOM 483 O O . TYR A 1 67 ? -7.872 -1.571 2.174 1.00 97.56 67 TYR A O 1
ATOM 491 N N . TYR A 1 68 ? -9.710 -2.531 1.286 1.00 98.06 68 TYR A N 1
ATOM 492 C CA . TYR A 1 68 ? -9.044 -3.036 0.102 1.00 98.06 68 TYR A CA 1
ATOM 493 C C . TYR A 1 68 ? -9.127 -2.001 -0.997 1.00 98.06 68 TYR A C 1
ATOM 495 O O . TYR A 1 68 ? -10.194 -1.435 -1.227 1.00 98.06 68 TYR A O 1
ATOM 503 N N . ALA A 1 69 ? -8.027 -1.793 -1.706 1.00 97.19 69 ALA A N 1
ATOM 504 C CA . ALA A 1 69 ? -8.024 -0.973 -2.902 1.00 97.19 69 ALA A CA 1
ATOM 505 C C . ALA A 1 69 ? -7.150 -1.593 -3.988 1.00 97.19 69 ALA A C 1
ATOM 507 O O . ALA A 1 69 ? -6.225 -2.355 -3.728 1.00 97.19 69 ALA A O 1
ATOM 508 N N . SER A 1 70 ? -7.482 -1.294 -5.233 1.00 97.00 70 SER A N 1
ATOM 509 C CA . SER A 1 70 ? -6.726 -1.689 -6.412 1.00 97.00 70 SER A CA 1
ATOM 510 C C . SER A 1 70 ? -6.979 -0.667 -7.511 1.00 97.00 70 SER A C 1
ATOM 512 O O . SER A 1 70 ? -7.828 0.228 -7.387 1.00 97.00 70 SER A O 1
ATOM 514 N N . SER A 1 71 ? -6.212 -0.745 -8.587 1.00 95.69 71 SER A N 1
ATOM 515 C CA . SER A 1 71 ? -6.347 0.178 -9.697 1.00 95.69 71 SER A CA 1
ATOM 516 C C . SER A 1 71 ? -5.939 -0.442 -11.021 1.00 95.69 71 SER A C 1
ATOM 518 O O . SER A 1 71 ? -5.050 -1.285 -11.090 1.00 95.69 71 SER A O 1
ATOM 520 N N . ASP A 1 72 ? -6.621 -0.003 -12.073 1.00 95.12 72 ASP A N 1
ATOM 521 C CA . ASP A 1 72 ? -6.191 -0.219 -13.444 1.00 95.12 72 ASP A CA 1
ATOM 522 C C . ASP A 1 72 ? -4.934 0.586 -13.759 1.00 95.12 72 ASP A C 1
ATOM 524 O O . ASP A 1 72 ? -4.735 1.698 -13.264 1.00 95.12 72 ASP A O 1
ATOM 528 N N . ASP A 1 73 ? -4.164 0.052 -14.697 1.00 92.75 73 ASP A N 1
ATOM 529 C CA . ASP A 1 73 ? -3.042 0.752 -15.287 1.00 92.75 73 ASP A CA 1
ATOM 530 C C . ASP A 1 73 ? -3.493 2.005 -16.072 1.00 92.75 73 ASP A C 1
ATOM 532 O O . ASP A 1 73 ? -4.415 1.945 -16.895 1.00 92.75 73 ASP A O 1
ATOM 536 N N . LEU A 1 74 ? -2.833 3.143 -15.825 1.00 94.94 74 LEU A N 1
ATOM 537 C CA . LEU A 1 74 ? -2.996 4.379 -16.604 1.00 94.94 74 LEU A CA 1
ATOM 538 C C . LEU A 1 74 ? -1.945 4.532 -17.718 1.00 94.94 74 LEU A C 1
ATOM 540 O O . LEU A 1 74 ? -2.104 5.397 -18.578 1.00 94.94 74 LEU A O 1
ATOM 544 N N . GLY A 1 75 ? -0.896 3.707 -17.724 1.00 93.62 75 GLY A N 1
ATOM 545 C CA . GLY A 1 75 ? 0.166 3.698 -18.726 1.00 93.62 75 GLY A CA 1
ATOM 546 C C . GLY A 1 75 ? 1.252 4.767 -18.539 1.00 93.62 75 GLY A C 1
ATOM 547 O O . GLY A 1 75 ? 1.263 5.555 -17.591 1.00 93.62 75 GLY A O 1
ATOM 548 N N . ILE A 1 76 ? 2.178 4.810 -19.502 1.00 93.88 76 ILE A N 1
ATOM 549 C CA . ILE A 1 76 ? 3.284 5.787 -19.554 1.00 93.88 76 ILE A CA 1
ATOM 550 C C . ILE A 1 76 ? 2.805 7.235 -19.734 1.00 93.88 76 ILE A C 1
ATOM 552 O O . ILE A 1 76 ? 3.507 8.167 -19.364 1.00 93.88 76 ILE A O 1
ATOM 556 N N . SER A 1 77 ? 1.609 7.431 -20.286 1.00 93.88 77 SER A N 1
ATOM 557 C CA . SER A 1 77 ? 0.995 8.741 -20.488 1.00 93.88 77 SER A CA 1
ATOM 558 C C . SER A 1 77 ? -0.511 8.633 -20.315 1.00 93.88 77 SER A C 1
ATOM 560 O O . SER A 1 77 ? -1.127 7.728 -20.878 1.00 93.88 77 SER A O 1
ATOM 562 N N . TYR A 1 78 ? -1.106 9.596 -19.622 1.00 96.00 78 TYR A N 1
ATOM 563 C CA . TYR A 1 78 ? -2.542 9.666 -19.400 1.00 96.00 78 TYR A CA 1
ATOM 564 C C . TYR A 1 78 ? -3.024 11.096 -19.635 1.00 96.00 78 TYR A C 1
ATOM 566 O O . TYR A 1 78 ? -2.626 12.015 -18.931 1.00 96.00 78 TYR A O 1
ATOM 574 N N . SER A 1 79 ? -3.888 11.298 -20.628 1.00 95.31 79 SER A N 1
ATOM 575 C CA . SER A 1 79 ? -4.402 12.626 -20.998 1.00 95.31 79 SER A CA 1
ATOM 576 C C . SER A 1 79 ? -5.757 12.966 -20.366 1.00 95.31 79 SER A C 1
ATOM 578 O O . SER A 1 79 ? -6.249 14.083 -20.534 1.00 95.31 79 SER A O 1
ATOM 580 N N . GLY A 1 80 ? -6.375 12.020 -19.652 1.00 93.94 80 GLY A N 1
ATOM 581 C CA . GLY A 1 80 ? -7.689 12.204 -19.039 1.00 93.94 80 GLY A CA 1
ATOM 582 C C . GLY A 1 80 ? -7.663 13.068 -17.773 1.00 93.94 80 GLY A C 1
ATOM 583 O O . GLY A 1 80 ? -6.613 13.410 -17.230 1.00 93.94 80 GLY A O 1
ATOM 584 N N . SER A 1 81 ? -8.848 13.408 -17.269 1.00 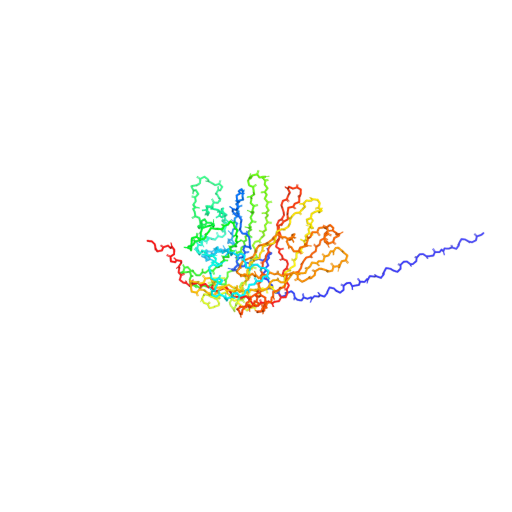94.12 81 SER A N 1
ATOM 585 C CA . SER A 1 81 ? -9.011 14.065 -15.970 1.00 94.12 81 SER A CA 1
ATOM 586 C C . SER A 1 81 ? -9.048 13.040 -14.829 1.00 94.12 81 SER A C 1
ATOM 588 O O . SER A 1 81 ? -9.147 11.828 -15.055 1.00 94.12 81 SER A O 1
ATOM 590 N N . ALA A 1 82 ? -9.017 13.517 -13.581 1.00 92.06 82 ALA A N 1
ATOM 591 C CA . ALA A 1 82 ? -9.293 12.668 -12.421 1.00 92.06 82 ALA A CA 1
ATOM 592 C C . ALA A 1 82 ? -10.681 12.012 -12.512 1.00 92.06 82 ALA A C 1
ATOM 594 O O . ALA A 1 82 ? -10.824 10.828 -12.218 1.00 92.06 82 ALA A O 1
ATOM 595 N N . SER A 1 83 ? -11.693 12.737 -12.998 1.00 93.00 83 SER A N 1
ATOM 596 C CA . SER A 1 83 ? -13.047 12.200 -13.163 1.00 93.00 83 SER A CA 1
ATOM 597 C C . SER A 1 83 ? -13.092 11.034 -14.152 1.00 93.00 83 SER A C 1
ATOM 599 O O . SER A 1 83 ? -13.754 10.038 -13.875 1.00 93.00 83 SER A O 1
ATOM 601 N N . SER A 1 84 ? -12.354 11.098 -15.268 1.00 93.12 84 SER A N 1
ATOM 602 C CA . SER A 1 84 ? -12.282 9.967 -16.206 1.00 93.12 84 SER A CA 1
ATOM 603 C C . SER A 1 84 ? -11.450 8.793 -15.675 1.00 93.12 84 SER A C 1
ATOM 605 O O . SER A 1 84 ? -11.634 7.672 -16.136 1.00 93.12 84 SER A O 1
ATOM 607 N N . ALA A 1 85 ? -10.588 9.013 -14.674 1.00 93.88 85 ALA A N 1
ATOM 608 C CA . ALA A 1 85 ? -9.866 7.942 -13.985 1.00 93.88 85 ALA A CA 1
ATOM 609 C C . ALA A 1 85 ? -10.712 7.263 -12.894 1.00 93.88 85 ALA A C 1
ATOM 611 O O . ALA A 1 85 ? -10.246 6.313 -12.269 1.00 93.88 85 ALA A O 1
ATOM 612 N N . LYS A 1 86 ? -11.949 7.720 -12.637 1.00 93.94 86 LYS A N 1
ATOM 613 C CA . LYS A 1 86 ? -12.795 7.167 -11.570 1.00 93.94 86 LYS A CA 1
ATOM 614 C C . LYS A 1 86 ? -13.057 5.676 -11.780 1.00 93.94 86 LYS A C 1
ATOM 616 O O . LYS A 1 86 ? -12.801 4.885 -10.886 1.00 93.94 86 LYS A O 1
ATOM 621 N N . SER A 1 87 ? -13.402 5.264 -13.001 1.00 93.00 87 SER A N 1
ATOM 622 C CA . SER A 1 87 ? -13.616 3.847 -13.341 1.00 93.00 87 SER A CA 1
ATOM 623 C C . SER A 1 87 ? -12.353 2.976 -13.268 1.00 93.00 87 SER A C 1
ATOM 625 O O . SER A 1 87 ? -12.430 1.777 -13.513 1.00 93.00 87 SER A O 1
ATOM 627 N N . LYS A 1 88 ? -11.184 3.578 -13.015 1.00 94.50 88 LYS A N 1
ATOM 628 C CA . LYS A 1 88 ? -9.884 2.907 -12.901 1.00 94.50 88 LYS A CA 1
ATOM 629 C C . LYS A 1 88 ? -9.503 2.621 -11.452 1.00 94.50 88 LYS A C 1
ATOM 631 O O . LYS A 1 88 ? -8.461 2.015 -11.224 1.00 94.50 88 LYS A O 1
ATOM 636 N N . LYS A 1 89 ? -10.296 3.078 -10.481 1.00 95.12 89 LYS A N 1
ATOM 637 C CA . LYS A 1 89 ? -10.053 2.879 -9.054 1.00 95.12 89 LYS A CA 1
ATOM 638 C C . LYS A 1 89 ? -11.150 2.000 -8.469 1.00 95.12 89 LYS A C 1
ATOM 640 O O . LYS A 1 89 ? -12.329 2.268 -8.666 1.00 95.12 89 LYS A O 1
ATOM 645 N N . HIS A 1 90 ? -10.739 1.007 -7.693 1.00 95.12 90 HIS A N 1
ATOM 646 C CA . HIS A 1 90 ? -11.643 0.056 -7.060 1.00 95.12 90 HIS A CA 1
ATOM 647 C C . HIS A 1 90 ? -11.294 -0.038 -5.585 1.00 95.12 90 HIS A C 1
ATOM 649 O O . HIS A 1 90 ? -10.116 -0.159 -5.246 1.00 95.12 90 HIS A O 1
ATOM 655 N N . PHE A 1 91 ? -12.290 0.036 -4.710 1.00 95.69 91 PHE A N 1
ATOM 656 C CA . PHE A 1 91 ? -12.081 -0.161 -3.282 1.00 95.69 91 PHE A CA 1
ATOM 657 C C . PHE A 1 91 ? -13.310 -0.756 -2.604 1.00 95.69 91 PHE A C 1
ATOM 659 O O . PHE A 1 91 ? -14.425 -0.674 -3.116 1.00 95.69 91 PHE A O 1
ATOM 666 N N . LEU A 1 92 ? -13.068 -1.408 -1.475 1.00 94.62 92 LEU A N 1
ATOM 667 C CA . LEU A 1 92 ? -14.064 -2.055 -0.634 1.00 94.62 92 LEU A CA 1
ATOM 668 C C . LEU A 1 92 ? -13.673 -1.817 0.818 1.00 94.62 92 LEU A C 1
ATOM 670 O O . LEU A 1 92 ? -12.548 -2.138 1.205 1.00 94.62 92 LEU A O 1
ATOM 674 N N . ASP A 1 93 ? -14.597 -1.286 1.606 1.00 94.56 93 ASP A N 1
ATOM 675 C CA . ASP A 1 93 ? -14.404 -1.026 3.022 1.00 94.56 93 ASP A CA 1
ATOM 676 C C . ASP A 1 93 ? -15.028 -2.112 3.903 1.00 94.56 93 ASP A C 1
ATOM 678 O O . ASP A 1 93 ? -15.964 -2.819 3.523 1.00 94.56 93 ASP A O 1
ATOM 682 N N . PHE A 1 94 ? -14.459 -2.275 5.092 1.00 94.69 94 PHE A N 1
ATOM 683 C CA . PHE A 1 94 ? -14.935 -3.190 6.121 1.00 94.69 94 PHE A CA 1
ATOM 684 C C . PHE A 1 94 ? -14.333 -2.812 7.476 1.00 94.69 94 PHE A C 1
ATOM 686 O O . PHE A 1 94 ? -13.449 -1.958 7.574 1.00 94.69 94 PHE A O 1
ATOM 693 N N . THR A 1 95 ? -14.806 -3.456 8.538 1.00 94.75 95 THR A N 1
ATOM 694 C CA . THR A 1 95 ? -14.287 -3.255 9.893 1.00 94.75 95 THR A CA 1
ATOM 695 C C . THR A 1 95 ? -13.807 -4.561 10.498 1.00 94.75 95 THR A C 1
ATOM 697 O O . THR A 1 95 ? -14.412 -5.605 10.265 1.00 94.75 95 THR A O 1
ATOM 700 N N . ILE A 1 96 ? -12.762 -4.487 11.315 1.00 94.56 96 ILE A N 1
ATOM 701 C CA . ILE A 1 96 ? -12.257 -5.604 12.116 1.00 94.56 96 ILE A CA 1
ATOM 702 C C . ILE A 1 96 ? -12.237 -5.166 13.576 1.00 94.56 96 ILE A C 1
ATOM 704 O O . ILE A 1 96 ? -11.679 -4.120 13.891 1.00 94.56 96 ILE A O 1
ATOM 708 N N . ASP A 1 97 ? -12.784 -5.984 14.469 1.00 94.19 97 ASP A N 1
ATOM 709 C CA . ASP A 1 97 ? -12.648 -5.784 15.910 1.00 94.19 97 ASP A CA 1
ATOM 710 C C . ASP A 1 97 ? -11.536 -6.675 16.459 1.00 94.19 97 ASP A C 1
ATOM 712 O O . ASP A 1 97 ? -11.565 -7.896 16.292 1.00 94.19 97 ASP A O 1
ATOM 716 N N . LEU A 1 98 ? -10.567 -6.057 17.134 1.00 95.19 98 LEU A N 1
ATOM 717 C CA . LEU A 1 98 ? -9.516 -6.751 17.862 1.00 95.19 98 LEU A CA 1
ATOM 718 C C . LEU A 1 98 ? -9.706 -6.592 19.364 1.00 95.19 98 LEU A C 1
ATOM 720 O O . LEU A 1 98 ? -9.865 -5.487 19.882 1.00 95.19 98 LEU A O 1
ATOM 724 N N . THR A 1 99 ? -9.610 -7.696 20.091 1.00 95.31 99 THR A N 1
ATOM 725 C CA . THR A 1 99 ? -9.505 -7.690 21.546 1.00 95.31 99 THR A CA 1
ATOM 726 C C . THR A 1 99 ? -8.081 -7.348 21.988 1.00 95.31 99 THR A C 1
ATOM 728 O O . THR A 1 99 ? -7.167 -7.184 21.178 1.00 95.31 99 THR A O 1
ATOM 731 N N . HIS A 1 100 ? -7.891 -7.240 23.299 1.00 94.38 100 HIS A N 1
ATOM 732 C CA . HIS A 1 100 ? -6.582 -7.021 23.907 1.00 94.38 100 HIS A CA 1
ATOM 733 C C . HIS A 1 100 ? -5.590 -8.134 23.541 1.00 94.38 100 HIS A C 1
ATOM 735 O O . HIS A 1 100 ? -5.967 -9.309 23.526 1.00 94.38 100 HIS A O 1
ATOM 741 N N . ASN A 1 101 ? -4.331 -7.767 23.286 1.00 95.31 101 ASN A N 1
ATOM 742 C CA . ASN A 1 101 ? -3.231 -8.691 22.975 1.00 95.31 101 ASN A CA 1
ATOM 743 C C . ASN A 1 101 ? -3.573 -9.741 21.899 1.00 95.31 101 ASN A C 1
ATOM 745 O O . ASN A 1 101 ? -3.149 -10.896 21.990 1.00 95.31 101 ASN A O 1
ATOM 749 N N . GLN A 1 102 ? -4.390 -9.366 20.911 1.00 94.31 102 GLN A N 1
ATOM 750 C CA . GLN A 1 102 ? -4.913 -10.293 19.919 1.00 94.31 102 GLN A CA 1
ATOM 751 C C . GLN A 1 102 ? -4.151 -10.182 18.595 1.00 94.31 102 GLN A C 1
ATOM 753 O O . GLN A 1 102 ? -4.244 -9.152 17.919 1.00 94.31 102 GLN A O 1
ATOM 758 N N . PRO A 1 103 ? -3.469 -11.256 18.167 1.00 94.56 103 PRO A N 1
ATOM 759 C CA . PRO A 1 103 ? -3.136 -11.457 16.770 1.00 94.56 103 PRO A CA 1
ATOM 760 C C . PRO A 1 103 ? -4.328 -12.077 16.034 1.00 94.56 103 PRO A C 1
ATOM 762 O O . PRO A 1 103 ? -4.965 -13.017 16.518 1.00 94.56 103 PRO A O 1
ATOM 765 N N . ILE A 1 104 ? -4.591 -11.593 14.827 1.00 93.94 104 ILE A N 1
ATOM 766 C CA . ILE A 1 104 ? -5.409 -12.296 13.843 1.00 93.94 104 ILE A CA 1
ATOM 767 C C . ILE A 1 104 ? -4.580 -12.553 12.592 1.00 93.94 104 ILE A C 1
ATOM 769 O O . ILE A 1 104 ? -3.659 -11.803 12.264 1.00 93.94 104 ILE A O 1
ATOM 773 N N . ALA A 1 105 ? -4.935 -13.611 11.878 1.00 95.56 105 ALA A N 1
ATOM 774 C CA . ALA A 1 105 ? -4.421 -13.863 10.549 1.00 95.56 105 ALA A CA 1
ATOM 775 C C . ALA A 1 105 ? -5.558 -14.349 9.655 1.00 95.56 105 ALA A C 1
ATOM 777 O O . ALA A 1 105 ? -6.420 -15.091 10.127 1.00 95.56 105 ALA A O 1
ATOM 778 N N . PHE A 1 106 ? -5.585 -13.937 8.392 1.00 96.31 106 PHE A N 1
ATOM 779 C CA . PHE A 1 106 ? -6.616 -14.346 7.442 1.00 96.31 106 PHE A CA 1
ATOM 780 C C . PHE A 1 106 ? -6.095 -14.377 6.008 1.00 96.31 106 PHE A C 1
ATOM 782 O O . PHE A 1 106 ? -5.187 -13.634 5.637 1.00 96.31 106 PHE A O 1
ATOM 789 N N . TRP A 1 107 ? -6.697 -15.242 5.202 1.00 97.06 107 TRP A N 1
ATOM 790 C CA . TRP A 1 107 ? -6.412 -15.349 3.774 1.00 97.06 107 TRP A CA 1
ATOM 791 C C . TRP A 1 107 ? -7.152 -14.263 3.009 1.00 97.06 107 TRP A C 1
ATOM 793 O O . TRP A 1 107 ? -8.374 -14.193 3.107 1.00 97.06 107 TRP A O 1
ATOM 803 N N . ALA A 1 108 ? -6.459 -13.434 2.234 1.00 97.81 108 ALA A N 1
ATOM 804 C CA . ALA A 1 108 ? -7.081 -12.329 1.515 1.00 97.81 108 ALA A CA 1
ATOM 805 C C . ALA A 1 108 ? -8.100 -12.813 0.476 1.00 97.81 108 ALA A C 1
ATOM 807 O O . ALA A 1 108 ? -9.166 -12.218 0.359 1.00 97.81 108 ALA A O 1
ATOM 808 N N . LYS A 1 109 ? -7.841 -13.921 -0.232 1.00 96.62 109 LYS A N 1
ATOM 809 C CA . LYS A 1 109 ? -8.746 -14.436 -1.276 1.00 96.62 109 LYS A CA 1
ATOM 810 C C . LYS A 1 109 ? -10.126 -14.819 -0.757 1.00 96.62 109 LYS A C 1
ATOM 812 O O . LYS A 1 109 ? -11.112 -14.703 -1.478 1.00 96.62 109 LYS A O 1
ATOM 817 N N . SER A 1 110 ? -10.202 -15.303 0.479 1.00 95.31 110 SER A N 1
ATOM 818 C CA . SER A 1 110 ? -11.453 -15.768 1.085 1.00 95.31 110 SER A CA 1
ATOM 819 C C . SER A 1 110 ? -11.975 -14.817 2.169 1.00 95.31 110 SER A C 1
ATOM 821 O O . SER A 1 110 ? -13.183 -14.729 2.395 1.00 95.31 110 SER A O 1
ATOM 823 N N . GLY A 1 111 ? -11.071 -14.117 2.851 1.00 95.25 111 GLY A N 1
ATOM 824 C CA . GLY A 1 111 ? -11.332 -13.345 4.059 1.00 95.25 111 GLY A CA 1
ATOM 825 C C . GLY A 1 111 ? -11.482 -14.193 5.330 1.00 95.25 111 GLY A C 1
ATOM 826 O O . GLY A 1 111 ? -11.875 -13.679 6.380 1.00 95.25 111 GLY A O 1
ATOM 827 N N . TRP A 1 112 ? -11.203 -15.500 5.261 1.00 94.38 112 TRP A N 1
ATOM 828 C CA . TRP A 1 112 ? -11.364 -16.421 6.389 1.00 94.38 112 TRP A CA 1
ATOM 829 C C . TRP A 1 112 ? -10.135 -16.414 7.288 1.00 94.38 112 TRP A C 1
ATOM 831 O O . TRP A 1 112 ? -8.997 -16.435 6.811 1.00 94.38 112 TRP A O 1
ATOM 841 N N . ALA A 1 113 ? -10.375 -16.425 8.599 1.00 92.25 113 ALA A N 1
ATOM 842 C CA . ALA A 1 113 ? -9.313 -16.503 9.587 1.00 92.25 113 ALA A CA 1
ATOM 843 C C . ALA A 1 113 ? -8.526 -17.819 9.483 1.00 92.25 113 ALA A C 1
ATOM 845 O O . ALA A 1 113 ? -9.101 -18.902 9.340 1.00 92.25 113 ALA A O 1
ATOM 846 N N . VAL A 1 114 ? -7.207 -17.730 9.646 1.00 89.12 114 VAL A N 1
ATOM 847 C CA . VAL A 1 114 ? -6.338 -18.884 9.882 1.00 89.12 114 VAL A CA 1
ATOM 848 C C . VAL A 1 114 ? -6.491 -19.288 11.336 1.00 89.12 114 VAL A C 1
ATOM 850 O O . VAL A 1 114 ? -6.115 -18.548 12.242 1.00 89.12 114 VAL A O 1
ATOM 853 N N . MET A 1 115 ? -7.063 -20.465 11.573 1.00 71.25 115 MET A N 1
ATOM 854 C CA . MET A 1 115 ? -7.301 -20.948 12.928 1.00 71.25 115 MET A CA 1
ATOM 855 C C . MET A 1 115 ? -6.463 -22.185 13.247 1.00 71.25 115 MET A C 1
ATOM 857 O O . MET A 1 115 ? -6.596 -23.196 12.561 1.00 71.25 115 MET A O 1
ATOM 861 N N . PRO A 1 116 ? -5.668 -22.157 14.333 1.00 54.25 116 PRO A N 1
ATOM 862 C CA . PRO A 1 116 ? -4.940 -23.336 14.798 1.00 54.25 116 PRO A CA 1
ATOM 863 C C . PRO A 1 116 ? -5.799 -24.371 15.554 1.00 54.25 116 PRO A C 1
ATOM 865 O O . PRO A 1 116 ? -5.326 -25.474 15.798 1.00 54.25 116 PRO A O 1
ATOM 868 N N . SER A 1 117 ? -7.022 -24.037 15.999 1.00 53.56 117 SER A N 1
ATOM 869 C CA . SER A 1 117 ? -7.644 -24.694 17.171 1.00 53.56 117 SER A CA 1
ATOM 870 C C . SER A 1 117 ? -8.990 -25.410 16.960 1.00 53.56 117 SER A C 1
ATOM 872 O O . SER A 1 117 ? -9.756 -25.565 17.909 1.00 53.56 117 SER A O 1
ATOM 874 N N . GLY A 1 118 ? -9.313 -25.881 15.751 1.00 52.31 118 GLY A N 1
ATOM 875 C CA . GLY A 1 118 ? -10.483 -26.758 15.532 1.00 52.31 118 GLY A CA 1
ATOM 876 C C . GLY A 1 118 ? -11.863 -26.103 15.712 1.00 52.31 118 GLY A C 1
ATOM 877 O O . GLY A 1 118 ? -12.883 -26.785 15.637 1.00 52.31 118 GLY A O 1
ATOM 878 N N . LYS A 1 119 ? -11.923 -24.783 15.920 1.00 61.56 119 LYS A N 1
ATOM 879 C CA . LYS A 1 119 ? -13.159 -24.003 15.763 1.00 61.56 119 LYS A CA 1
ATOM 880 C C . LYS A 1 119 ? -13.499 -23.884 14.265 1.00 61.56 119 LYS A C 1
ATOM 882 O O . LYS A 1 119 ? -12.610 -23.982 13.419 1.00 61.56 119 LYS A O 1
ATOM 887 N N . LEU A 1 120 ? -14.772 -23.665 13.926 1.00 61.03 120 LEU A N 1
ATOM 888 C CA . LEU A 1 120 ? -15.164 -23.385 12.539 1.00 61.03 120 LEU A CA 1
ATOM 889 C C . LEU A 1 120 ? -14.577 -22.036 12.108 1.00 61.03 120 LEU A C 1
ATOM 891 O O . LEU A 1 120 ? -14.718 -21.071 12.863 1.00 61.03 120 LEU A O 1
ATOM 895 N N . PRO A 1 121 ? -13.908 -21.953 10.946 1.00 68.38 121 PRO A N 1
ATOM 896 C CA . PRO A 1 121 ? -13.272 -20.717 10.534 1.00 68.38 121 PRO A CA 1
ATOM 897 C C . PRO A 1 121 ? -14.348 -19.645 10.328 1.00 68.38 121 PRO A C 1
ATOM 899 O O . PRO A 1 121 ? -15.414 -19.902 9.777 1.00 68.38 121 PRO A O 1
ATOM 902 N N . LEU A 1 122 ? -14.102 -18.464 10.892 1.00 85.44 122 LEU A N 1
ATOM 903 C CA . LEU A 1 122 ? -14.975 -17.305 10.753 1.00 85.44 122 LEU A CA 1
ATOM 904 C C . LEU A 1 122 ? -14.390 -16.402 9.675 1.00 85.44 122 LEU A C 1
ATOM 906 O O . LEU A 1 122 ? -13.171 -16.216 9.594 1.00 85.44 122 LEU A O 1
ATOM 910 N N . GLN A 1 123 ? -15.265 -15.843 8.848 1.00 89.62 123 GLN A N 1
ATOM 911 C CA . GLN A 1 123 ? -14.886 -14.789 7.924 1.00 89.62 123 GLN A CA 1
ATOM 912 C C . GLN A 1 123 ? -14.663 -13.500 8.726 1.00 89.62 123 GLN A C 1
ATOM 914 O O . GLN A 1 123 ? -15.579 -13.021 9.389 1.00 89.62 123 GLN A O 1
ATOM 919 N N . VAL A 1 124 ? -13.432 -12.984 8.710 1.00 92.38 124 VAL A N 1
ATOM 920 C CA . VAL A 1 124 ? -13.025 -11.773 9.454 1.00 92.38 124 VAL A CA 1
ATOM 921 C C . VAL A 1 124 ? -12.893 -10.550 8.553 1.00 92.38 124 VAL A C 1
ATOM 923 O O . VAL A 1 124 ? -12.958 -9.424 9.029 1.00 92.38 124 VAL A O 1
ATOM 926 N N . ALA A 1 125 ? -12.727 -10.773 7.253 1.00 95.00 125 ALA A N 1
ATOM 927 C CA . ALA A 1 125 ? -12.704 -9.753 6.218 1.00 95.00 125 ALA A CA 1
ATOM 928 C C . ALA A 1 125 ? -13.566 -10.231 5.037 1.00 95.00 125 ALA A C 1
ATOM 930 O O . ALA A 1 125 ? -13.771 -11.436 4.882 1.00 95.00 125 ALA A O 1
ATOM 931 N N . PRO A 1 126 ? -14.085 -9.340 4.181 1.00 95.81 126 PRO A N 1
ATOM 932 C CA . PRO A 1 126 ? -14.615 -9.768 2.892 1.00 95.81 126 PRO A CA 1
ATOM 933 C C . PRO A 1 126 ? -13.496 -10.404 2.039 1.00 95.81 126 PRO A C 1
ATOM 935 O O . PRO A 1 126 ? -12.319 -10.129 2.270 1.00 95.81 126 PRO A O 1
ATOM 938 N N . PRO A 1 127 ? -13.818 -11.242 1.041 1.00 96.31 127 PRO A N 1
ATOM 939 C CA . PRO A 1 127 ? -12.814 -11.738 0.108 1.00 96.31 127 PRO A CA 1
ATOM 940 C C . PRO A 1 127 ? -12.280 -10.591 -0.760 1.00 96.31 127 PRO A C 1
ATOM 942 O O . PRO A 1 127 ? -13.049 -9.797 -1.307 1.00 96.31 127 PRO A O 1
ATOM 945 N N . PHE A 1 128 ? -10.963 -10.519 -0.926 1.00 97.50 128 PHE A N 1
ATOM 946 C CA . PHE A 1 128 ? -10.331 -9.622 -1.882 1.00 97.50 128 PHE A CA 1
ATOM 947 C C . PHE A 1 128 ? -10.586 -10.095 -3.318 1.00 97.50 128 PHE A C 1
ATOM 949 O O . PHE A 1 128 ? -10.548 -11.287 -3.626 1.00 97.50 128 PHE A O 1
ATOM 956 N N . GLY A 1 129 ? -10.780 -9.128 -4.213 1.00 94.38 129 GLY A N 1
ATOM 957 C CA . GLY A 1 129 ? -10.736 -9.339 -5.656 1.00 94.38 129 GLY A CA 1
ATOM 958 C C . GLY A 1 129 ? -12.065 -9.216 -6.388 1.00 94.38 129 GLY A C 1
ATOM 959 O O . GLY A 1 129 ? -12.066 -9.261 -7.615 1.00 94.38 129 GLY A O 1
ATOM 960 N N . ILE A 1 130 ? -13.173 -8.989 -5.680 1.00 93.94 130 ILE A N 1
ATOM 961 C CA . ILE A 1 130 ? -14.444 -8.541 -6.265 1.00 93.94 130 ILE A CA 1
ATOM 962 C C . ILE A 1 130 ? -14.842 -7.241 -5.574 1.00 93.94 130 ILE A C 1
ATOM 964 O O . ILE A 1 130 ? -15.038 -7.216 -4.361 1.00 93.94 130 ILE A O 1
ATOM 968 N N . PHE A 1 131 ? -14.960 -6.167 -6.348 1.00 94.44 131 PHE A N 1
ATOM 969 C CA . PHE A 1 131 ? -15.270 -4.837 -5.834 1.00 94.44 131 PHE A CA 1
ATOM 970 C C . PHE A 1 131 ? -16.748 -4.469 -6.038 1.00 94.44 131 PHE A C 1
ATOM 972 O O . PHE A 1 131 ? -17.403 -5.044 -6.913 1.00 94.44 131 PHE A O 1
ATOM 979 N N . PRO A 1 132 ? -17.295 -3.513 -5.256 1.00 92.75 132 PRO A N 1
ATOM 980 C CA . PRO A 1 132 ? -18.697 -3.092 -5.354 1.00 92.75 132 PRO A CA 1
ATOM 981 C C . PRO A 1 132 ? -19.124 -2.595 -6.740 1.00 92.75 132 PRO A C 1
ATOM 983 O O . PRO A 1 132 ? -20.292 -2.702 -7.101 1.00 92.75 132 PRO A O 1
ATOM 986 N N . ASP A 1 133 ? -18.186 -2.083 -7.533 1.00 91.56 133 ASP A N 1
ATOM 987 C CA . ASP A 1 133 ? -18.416 -1.646 -8.913 1.00 91.56 133 ASP A CA 1
ATOM 988 C C . ASP A 1 133 ? -18.373 -2.792 -9.944 1.00 91.56 133 ASP A C 1
ATOM 990 O O . ASP A 1 133 ? -18.461 -2.558 -11.149 1.00 91.56 133 ASP A O 1
ATOM 994 N N . GLY A 1 134 ? -18.243 -4.039 -9.483 1.00 93.12 1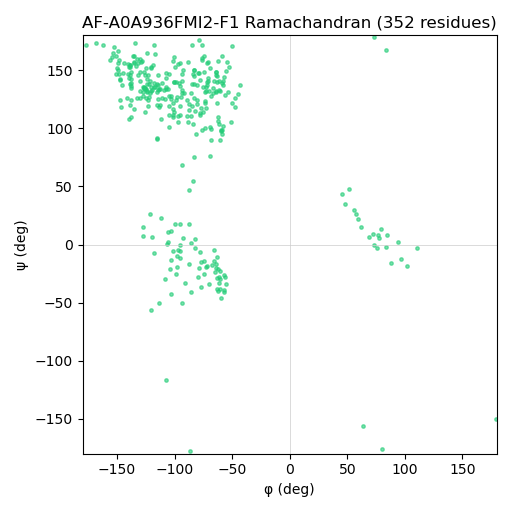34 GLY A N 1
ATOM 995 C CA . GLY A 1 134 ? -18.179 -5.239 -10.311 1.00 93.12 134 GLY A CA 1
ATOM 996 C C . GLY A 1 134 ? -16.790 -5.546 -10.871 1.00 93.12 134 GLY A C 1
ATOM 997 O O . GLY A 1 134 ? -16.625 -6.577 -11.532 1.00 93.12 134 GLY A O 1
ATOM 998 N N . ALA A 1 135 ? -15.782 -4.706 -10.610 1.00 94.38 135 ALA A N 1
ATOM 999 C CA . ALA A 1 135 ? -14.425 -4.974 -11.055 1.00 94.38 135 ALA A CA 1
ATOM 1000 C C . ALA A 1 135 ? -13.853 -6.211 -10.355 1.00 94.38 135 ALA A C 1
ATOM 1002 O O . ALA A 1 135 ? -14.039 -6.426 -9.154 1.00 94.38 135 ALA A O 1
ATOM 1003 N N . LYS A 1 136 ? -13.111 -7.015 -11.122 1.00 96.12 136 LYS A N 1
ATOM 1004 C CA . LYS A 1 136 ? -12.358 -8.157 -10.606 1.00 96.12 136 LYS A CA 1
ATOM 1005 C C . LYS A 1 136 ? -10.874 -7.847 -10.646 1.00 96.12 136 LYS A C 1
ATOM 1007 O O . LYS A 1 136 ? -10.359 -7.499 -11.707 1.00 96.12 136 LYS A O 1
ATOM 1012 N N . ARG A 1 137 ? -10.188 -7.973 -9.511 1.00 96.62 137 ARG A N 1
ATOM 1013 C CA . ARG A 1 137 ? -8.738 -7.754 -9.419 1.00 96.62 137 ARG A CA 1
ATOM 1014 C C . ARG A 1 137 ? -8.079 -8.887 -8.672 1.00 96.62 137 ARG A C 1
ATOM 1016 O O . ARG A 1 137 ? -8.635 -9.427 -7.727 1.00 96.62 137 ARG A O 1
ATOM 1023 N N . THR A 1 138 ? -6.872 -9.210 -9.090 1.00 97.06 138 THR A N 1
ATOM 1024 C CA . THR A 1 138 ? -6.048 -10.232 -8.451 1.00 97.06 138 THR A CA 1
ATOM 1025 C C . THR A 1 138 ? -4.954 -9.630 -7.587 1.00 97.06 138 THR A C 1
ATOM 1027 O O . THR A 1 138 ? -4.393 -10.343 -6.769 1.00 97.06 138 THR A O 1
ATOM 1030 N N . ALA A 1 139 ? -4.687 -8.328 -7.701 1.00 97.19 139 ALA A N 1
ATOM 1031 C CA . ALA A 1 139 ? -3.712 -7.642 -6.870 1.00 97.19 139 ALA A CA 1
ATOM 1032 C C . ALA A 1 139 ? -4.178 -6.243 -6.452 1.00 97.19 139 ALA A C 1
ATOM 1034 O O . ALA A 1 139 ? -5.027 -5.632 -7.111 1.00 97.19 139 ALA A O 1
ATOM 1035 N N . GLY A 1 140 ? -3.654 -5.754 -5.333 1.00 97.75 140 GLY A N 1
ATOM 1036 C CA . GLY A 1 140 ? -4.029 -4.469 -4.752 1.00 97.75 140 GLY A CA 1
ATOM 1037 C C . GLY A 1 140 ? -3.286 -4.178 -3.457 1.00 97.75 140 GLY A C 1
ATOM 1038 O O . GLY A 1 140 ? -2.169 -4.637 -3.250 1.00 97.75 140 GLY A O 1
ATOM 1039 N N . GLU A 1 141 ? -3.923 -3.436 -2.570 1.00 98.38 141 GLU A N 1
ATOM 1040 C CA . GLU A 1 141 ? -3.410 -3.026 -1.267 1.00 98.38 141 GLU A CA 1
ATOM 1041 C C . GLU A 1 141 ? -4.480 -3.188 -0.182 1.00 98.38 141 GLU A C 1
ATOM 1043 O O . GLU A 1 141 ? -5.680 -3.258 -0.468 1.00 98.38 141 GLU A O 1
ATOM 1048 N N . LEU A 1 142 ? -4.036 -3.198 1.075 1.00 98.62 142 LEU A N 1
ATOM 1049 C CA . LEU A 1 142 ? -4.889 -3.079 2.255 1.00 98.62 142 LEU A CA 1
ATOM 1050 C C . LEU A 1 142 ? -4.397 -1.937 3.131 1.00 98.62 142 LEU A C 1
ATOM 1052 O O . LEU A 1 142 ? -3.210 -1.849 3.441 1.00 98.62 142 LEU A O 1
ATOM 1056 N N . LYS A 1 143 ? -5.321 -1.094 3.578 1.00 98.56 143 LYS A N 1
ATOM 1057 C CA . LYS A 1 143 ? -5.075 -0.088 4.612 1.00 98.56 143 LYS A CA 1
ATOM 1058 C C . LYS A 1 143 ? -6.004 -0.348 5.782 1.00 98.56 143 LYS A C 1
ATOM 1060 O O . LYS A 1 143 ? -7.180 -0.587 5.544 1.00 98.56 143 LYS A O 1
ATOM 1065 N N . CYS A 1 144 ? -5.499 -0.292 7.009 1.00 98.31 144 CYS A N 1
ATOM 1066 C CA . CYS A 1 144 ? -6.302 -0.434 8.222 1.00 98.31 144 CYS A CA 1
ATOM 1067 C C . CYS A 1 144 ? -5.862 0.580 9.272 1.00 98.31 144 CYS A C 1
ATOM 1069 O O . CYS A 1 144 ? -4.664 0.700 9.521 1.00 98.31 144 CYS A O 1
ATOM 1071 N N . TRP A 1 145 ? -6.799 1.261 9.923 1.00 98.12 145 TRP A N 1
ATOM 1072 C CA . TRP A 1 145 ? -6.490 2.199 11.004 1.00 98.12 145 TRP A CA 1
ATOM 1073 C C . TRP A 1 145 ? -7.470 2.101 12.165 1.00 98.12 145 TRP A C 1
ATOM 1075 O O . TRP A 1 145 ? -8.612 1.670 11.997 1.00 98.12 145 TRP A O 1
ATOM 1085 N N . ALA A 1 146 ? -6.998 2.486 13.349 1.00 97.06 146 ALA A N 1
ATOM 1086 C CA . ALA A 1 146 ? -7.787 2.493 14.571 1.00 97.06 146 ALA A CA 1
ATOM 1087 C C . ALA A 1 146 ? -8.859 3.587 14.537 1.00 97.06 146 ALA A C 1
ATOM 1089 O O . ALA A 1 146 ? -8.570 4.745 14.231 1.00 97.06 146 ALA A O 1
ATOM 1090 N N . VAL A 1 147 ? -10.086 3.213 14.896 1.00 96.19 147 VAL A N 1
ATOM 1091 C CA . VAL A 1 147 ? -11.237 4.112 15.000 1.00 96.19 147 VAL A CA 1
ATOM 1092 C C . VAL A 1 147 ? -12.027 3.850 16.283 1.00 96.19 147 VAL A C 1
ATOM 1094 O O . VAL A 1 147 ? -11.899 2.801 16.920 1.00 96.19 147 VAL A O 1
ATOM 1097 N N . THR A 1 148 ? -12.859 4.811 16.672 1.00 93.12 148 THR A N 1
ATOM 1098 C CA . THR A 1 148 ? -13.846 4.681 17.744 1.00 93.12 148 THR A CA 1
ATOM 1099 C C . THR A 1 148 ? -14.830 3.542 17.467 1.00 93.12 148 THR A C 1
ATOM 1101 O O . THR A 1 148 ? -14.980 3.067 16.341 1.00 93.12 148 THR A O 1
ATOM 1104 N N . ASN A 1 149 ? -15.538 3.085 18.504 1.00 89.31 149 ASN A N 1
ATOM 1105 C CA . ASN A 1 149 ? -16.471 1.959 18.384 1.00 89.31 149 ASN A CA 1
ATOM 1106 C C . ASN A 1 149 ? -17.627 2.222 17.403 1.00 89.31 149 ASN A C 1
ATOM 1108 O O . ASN A 1 149 ? -18.144 1.284 16.811 1.00 89.31 149 ASN A O 1
ATOM 1112 N N . ASP A 1 150 ? -18.038 3.470 17.202 1.00 86.75 150 ASP A N 1
ATOM 1113 C CA . ASP A 1 150 ? -19.014 3.857 16.171 1.00 86.75 150 ASP A CA 1
ATOM 1114 C C . ASP A 1 150 ? -18.411 3.921 14.753 1.00 86.75 150 ASP A C 1
ATOM 1116 O O . ASP A 1 150 ? -19.145 4.060 13.777 1.00 86.75 150 ASP A O 1
ATOM 1120 N N . GLY A 1 151 ? -17.091 3.759 14.626 1.00 85.88 151 GLY A N 1
ATOM 1121 C CA . GLY A 1 151 ? -16.353 3.757 13.367 1.00 85.88 151 GLY A CA 1
ATOM 1122 C C . GLY A 1 151 ? -16.114 5.142 12.769 1.00 85.88 151 GLY A C 1
ATOM 1123 O O . GLY A 1 151 ? -15.607 5.217 11.647 1.00 85.88 151 GLY A O 1
ATOM 1124 N N . SER A 1 152 ? -16.480 6.215 13.481 1.00 86.88 152 SER A N 1
ATOM 1125 C CA . SER A 1 152 ? -16.476 7.568 12.926 1.00 86.88 152 SER A CA 1
ATOM 1126 C C . SER A 1 152 ? -15.121 8.260 13.033 1.00 86.88 152 SER A C 1
ATOM 1128 O O . SER A 1 152 ? -14.698 8.935 12.098 1.00 86.88 152 SER A O 1
ATOM 1130 N N . THR A 1 153 ? -14.438 8.096 14.162 1.00 92.12 153 THR A N 1
ATOM 1131 C CA . THR A 1 153 ? -13.321 8.960 14.547 1.00 92.12 153 THR A CA 1
ATOM 1132 C C . THR A 1 153 ? -12.049 8.149 14.686 1.00 92.12 153 THR A C 1
ATOM 1134 O O . THR A 1 153 ? -12.041 7.104 15.330 1.00 92.12 153 THR A O 1
ATOM 1137 N N . GLU A 1 154 ? -10.968 8.635 14.104 1.00 94.00 154 GLU A N 1
ATOM 1138 C CA . GLU A 1 154 ? -9.633 8.066 14.178 1.00 94.00 154 GLU A CA 1
ATOM 1139 C C . GLU A 1 154 ? -9.113 8.101 15.617 1.00 94.00 154 GLU A C 1
ATOM 1141 O O . GLU A 1 154 ? -9.393 9.027 16.382 1.00 94.00 154 GLU A O 1
ATOM 1146 N N . LEU A 1 155 ? -8.333 7.090 15.996 1.00 94.56 155 LEU A N 1
ATOM 1147 C CA . LEU A 1 155 ? -7.751 7.000 17.331 1.00 94.56 155 LEU A CA 1
ATOM 1148 C C . LEU A 1 155 ? -6.232 7.109 17.295 1.00 94.56 155 LEU A C 1
ATOM 1150 O O . LEU A 1 155 ? -5.558 6.418 16.532 1.00 94.56 155 LEU A O 1
ATOM 1154 N N . HIS A 1 156 ? -5.685 7.879 18.233 1.00 95.81 156 HIS A N 1
ATOM 1155 C CA . HIS A 1 156 ? -4.289 7.756 18.619 1.00 95.81 156 HIS A CA 1
ATOM 1156 C C . HIS A 1 156 ? -4.113 6.423 19.359 1.00 95.81 156 HIS A C 1
ATOM 1158 O O . HIS A 1 156 ? -4.483 6.309 20.527 1.00 95.81 156 HIS A O 1
ATOM 1164 N N . TYR A 1 157 ? -3.583 5.394 18.697 1.00 95.44 157 TYR A N 1
ATOM 1165 C CA . TYR A 1 157 ? -3.503 4.033 19.238 1.00 95.44 157 TYR A CA 1
ATOM 1166 C C . TYR A 1 157 ? -2.066 3.504 19.344 1.00 95.44 157 TYR A C 1
ATOM 1168 O O . TYR A 1 157 ? -1.628 3.179 20.437 1.00 95.44 157 TYR A O 1
ATOM 1176 N N . ASN A 1 158 ? -1.301 3.471 18.249 1.00 96.19 158 ASN A N 1
ATOM 1177 C CA . ASN A 1 158 ? 0.126 3.098 18.200 1.00 96.19 158 ASN A CA 1
ATOM 1178 C C . ASN A 1 158 ? 0.468 1.708 18.777 1.00 96.19 158 ASN A C 1
ATOM 1180 O O . ASN A 1 158 ? 1.586 1.475 19.236 1.00 96.19 158 ASN A O 1
ATOM 1184 N N . HIS A 1 159 ? -0.475 0.768 18.693 1.00 97.19 159 HIS A N 1
ATOM 1185 C CA . HIS A 1 159 ? -0.341 -0.625 19.150 1.00 97.19 159 HIS A CA 1
ATOM 1186 C C . HIS A 1 159 ? -0.528 -1.658 18.028 1.00 97.19 159 HIS A C 1
ATOM 1188 O O . HIS A 1 159 ? -0.580 -2.861 18.288 1.00 97.19 159 HIS A O 1
ATOM 1194 N N . LEU A 1 160 ? -0.649 -1.204 16.775 1.00 98.12 160 LEU A N 1
ATOM 1195 C CA . LEU A 1 160 ? -0.863 -2.083 15.629 1.00 98.12 160 LEU A CA 1
ATOM 1196 C C . LEU A 1 160 ? 0.453 -2.413 14.931 1.00 98.12 160 LEU A C 1
ATOM 1198 O O . LEU A 1 160 ? 1.286 -1.534 14.708 1.00 98.12 160 LEU A O 1
ATOM 1202 N N . PHE A 1 161 ? 0.599 -3.670 14.528 1.00 98.12 161 PHE A N 1
ATOM 1203 C CA . PHE A 1 161 ? 1.635 -4.143 13.609 1.00 98.12 161 PHE A CA 1
ATOM 1204 C C . PHE A 1 161 ? 1.153 -5.396 12.869 1.00 98.12 161 PHE A C 1
ATOM 1206 O O . PHE A 1 161 ? 0.163 -6.018 13.258 1.00 98.12 161 PHE A O 1
ATOM 1213 N N . GLY A 1 162 ? 1.840 -5.774 11.792 1.00 97.25 162 GLY A N 1
ATOM 1214 C CA . GLY A 1 162 ? 1.454 -6.933 10.995 1.00 97.25 162 GLY A CA 1
ATOM 1215 C C . GLY A 1 162 ? 2.405 -7.232 9.844 1.00 97.25 162 GLY A C 1
ATOM 1216 O O . GLY A 1 162 ? 3.307 -6.449 9.539 1.00 97.25 162 GLY A O 1
ATOM 1217 N N . THR A 1 163 ? 2.195 -8.374 9.202 1.00 97.81 163 THR A N 1
ATOM 1218 C CA . THR A 1 163 ? 2.945 -8.855 8.035 1.00 97.81 163 THR A CA 1
ATOM 1219 C C . THR A 1 163 ? 1.988 -9.346 6.956 1.00 97.81 163 THR A C 1
ATOM 1221 O O . THR A 1 163 ? 0.828 -9.661 7.221 1.00 97.81 163 THR A O 1
ATOM 1224 N N . ALA A 1 164 ? 2.471 -9.405 5.722 1.00 97.94 164 ALA A N 1
ATOM 1225 C CA . ALA A 1 164 ? 1.800 -10.081 4.626 1.00 97.94 164 ALA A CA 1
ATOM 1226 C C . ALA A 1 164 ? 2.730 -11.147 4.056 1.00 97.94 164 ALA A C 1
ATOM 1228 O O . ALA A 1 164 ? 3.868 -10.855 3.690 1.00 97.94 164 ALA A O 1
ATOM 1229 N N . SER A 1 165 ? 2.211 -12.366 3.974 1.00 97.38 165 SER A N 1
ATOM 1230 C CA . SER A 1 165 ? 2.868 -13.528 3.389 1.00 97.38 165 SER A CA 1
ATOM 1231 C C . SER A 1 165 ? 2.127 -13.924 2.114 1.00 97.38 165 SER A C 1
ATOM 1233 O O . SER A 1 165 ? 1.012 -14.437 2.180 1.00 97.38 165 SER A O 1
ATOM 1235 N N . ILE A 1 166 ? 2.718 -13.682 0.947 1.00 96.12 166 ILE A N 1
ATOM 1236 C CA . ILE A 1 166 ? 2.168 -14.097 -0.346 1.00 96.12 166 ILE A CA 1
ATOM 1237 C C . ILE A 1 166 ? 2.625 -15.523 -0.597 1.00 96.12 166 ILE A C 1
ATOM 1239 O O . ILE A 1 166 ? 3.812 -15.773 -0.800 1.00 96.12 166 ILE A O 1
ATOM 1243 N N . MET A 1 167 ? 1.686 -16.461 -0.555 1.00 95.06 167 MET A N 1
ATOM 1244 C CA . MET A 1 167 ? 1.954 -17.879 -0.741 1.00 95.06 167 MET A CA 1
ATOM 1245 C C . MET A 1 167 ? 1.538 -18.308 -2.135 1.00 95.06 167 MET A C 1
ATOM 1247 O O . MET A 1 167 ? 0.378 -18.158 -2.503 1.00 95.06 167 MET A O 1
ATOM 1251 N N . ASN A 1 168 ? 2.468 -18.900 -2.876 1.00 92.56 168 ASN A N 1
ATOM 1252 C CA . ASN A 1 168 ? 2.183 -19.625 -4.098 1.00 92.56 168 ASN A CA 1
ATOM 1253 C C . ASN A 1 168 ? 2.088 -21.126 -3.792 1.00 92.56 168 ASN A C 1
ATOM 1255 O O . ASN A 1 168 ? 3.099 -21.806 -3.592 1.00 92.56 168 ASN A O 1
ATOM 1259 N N . PHE A 1 169 ? 0.867 -21.656 -3.780 1.00 90.06 169 PHE A N 1
ATOM 1260 C CA . PHE A 1 169 ? 0.613 -23.064 -3.465 1.00 90.06 169 PHE A CA 1
ATOM 1261 C C . PHE A 1 169 ? 1.009 -24.015 -4.598 1.00 90.06 169 PHE A C 1
ATOM 1263 O O . PHE A 1 169 ? 1.315 -25.175 -4.337 1.00 90.06 169 PHE A O 1
ATOM 1270 N N . GLY A 1 170 ? 1.033 -23.536 -5.846 1.00 88.94 170 GLY A N 1
ATOM 1271 C CA . GLY A 1 170 ? 1.435 -24.338 -7.005 1.00 88.94 170 GLY A CA 1
ATOM 1272 C C . GLY A 1 170 ? 2.932 -24.659 -7.019 1.00 88.94 170 GLY A C 1
ATOM 1273 O O . GLY A 1 170 ? 3.325 -25.750 -7.424 1.00 88.94 170 GLY A O 1
ATOM 1274 N N . PHE A 1 171 ? 3.758 -23.730 -6.533 1.00 87.75 171 PHE A N 1
ATOM 1275 C CA . PHE A 1 171 ? 5.215 -23.868 -6.464 1.00 87.75 171 PHE A CA 1
ATOM 1276 C C . PHE A 1 171 ? 5.746 -24.102 -5.043 1.00 87.75 171 PHE A C 1
ATOM 1278 O O . PHE A 1 171 ? 6.955 -24.244 -4.872 1.00 87.75 171 PHE A O 1
ATOM 1285 N N . ASN A 1 172 ? 4.865 -24.166 -4.036 1.00 89.25 172 ASN A N 1
ATOM 1286 C CA . ASN A 1 172 ? 5.210 -24.283 -2.615 1.00 89.25 172 ASN A CA 1
ATOM 1287 C C . ASN A 1 172 ? 6.237 -23.223 -2.169 1.00 89.25 172 ASN A C 1
ATOM 1289 O O . ASN A 1 172 ? 7.265 -23.528 -1.564 1.00 89.25 172 ASN A O 1
ATOM 1293 N N . GLN A 1 173 ? 5.974 -21.971 -2.537 1.00 90.19 173 GLN A N 1
ATOM 1294 C CA . GLN A 1 173 ? 6.850 -20.831 -2.280 1.00 90.19 173 GLN A CA 1
ATOM 1295 C C . GLN A 1 173 ? 6.085 -19.745 -1.533 1.00 90.19 173 GLN A C 1
ATOM 1297 O O . GLN A 1 173 ? 4.874 -19.614 -1.687 1.00 90.19 173 GLN A O 1
ATOM 1302 N N . ALA A 1 174 ? 6.797 -18.949 -0.741 1.00 91.69 174 ALA A N 1
ATOM 1303 C CA . ALA A 1 174 ? 6.222 -17.798 -0.065 1.00 91.69 174 ALA A CA 1
ATOM 1304 C C . ALA A 1 174 ? 7.194 -16.618 -0.079 1.00 91.69 174 ALA A C 1
ATOM 1306 O O . ALA A 1 174 ? 8.411 -16.806 -0.015 1.00 91.69 174 ALA A O 1
ATOM 1307 N N . SER A 1 175 ? 6.648 -15.409 -0.143 1.00 93.75 175 SER A N 1
ATOM 1308 C CA . SER A 1 175 ? 7.369 -14.163 0.090 1.00 93.75 175 SER A CA 1
ATOM 1309 C C . SER A 1 175 ? 6.686 -13.411 1.227 1.00 93.75 175 SER A C 1
ATOM 1311 O O . SER A 1 175 ? 5.461 -13.381 1.305 1.00 93.75 175 SER A O 1
ATOM 1313 N N . GLU A 1 176 ? 7.463 -12.833 2.140 1.00 94.88 176 GLU A N 1
ATOM 1314 C CA . GLU A 1 176 ? 6.921 -12.089 3.278 1.00 94.88 176 GLU A CA 1
ATOM 1315 C C . GLU A 1 176 ? 7.469 -10.666 3.308 1.00 94.88 176 GLU A C 1
ATOM 1317 O O . GLU A 1 176 ? 8.641 -10.431 3.008 1.00 94.88 176 GLU A O 1
ATOM 1322 N N . TYR A 1 177 ? 6.620 -9.717 3.693 1.00 95.69 177 TYR A N 1
ATOM 1323 C CA . TYR A 1 177 ? 7.022 -8.359 4.024 1.00 95.69 177 TYR A CA 1
ATOM 1324 C C . TYR A 1 177 ? 6.176 -7.804 5.184 1.00 95.69 177 TYR A C 1
ATOM 1326 O O . TYR A 1 177 ? 5.055 -8.246 5.439 1.00 95.69 177 TYR A O 1
ATOM 1334 N N . THR A 1 178 ? 6.710 -6.819 5.902 1.00 97.25 178 THR A N 1
ATOM 1335 C CA . THR A 1 178 ? 6.015 -6.177 7.031 1.00 97.25 178 THR A CA 1
ATOM 1336 C C . THR A 1 178 ? 5.069 -5.083 6.545 1.00 97.25 178 THR A C 1
ATOM 1338 O O . THR A 1 178 ? 5.401 -4.360 5.607 1.00 97.25 178 THR A O 1
ATOM 1341 N N . ALA A 1 179 ? 3.923 -4.896 7.197 1.00 97.75 179 ALA A N 1
ATOM 1342 C CA . ALA A 1 179 ? 3.099 -3.710 6.973 1.00 97.75 179 ALA A CA 1
ATOM 1343 C C . ALA A 1 179 ? 3.910 -2.432 7.241 1.00 97.75 179 ALA A C 1
ATOM 1345 O O . ALA A 1 179 ? 4.733 -2.388 8.156 1.00 97.75 179 ALA A O 1
ATOM 1346 N N . VAL A 1 180 ? 3.664 -1.374 6.472 1.00 97.50 180 VAL A N 1
ATOM 1347 C CA . VAL A 1 180 ? 4.216 -0.056 6.788 1.00 97.50 180 VAL A CA 1
ATOM 1348 C C . VAL A 1 180 ? 3.309 0.592 7.823 1.00 97.50 180 VAL A C 1
ATOM 1350 O O . VAL A 1 180 ? 2.135 0.848 7.544 1.00 97.50 180 VAL A O 1
ATOM 1353 N N . ALA A 1 181 ? 3.840 0.817 9.021 1.00 97.25 181 ALA A N 1
ATOM 1354 C CA . ALA A 1 181 ? 3.106 1.400 10.129 1.00 97.25 181 ALA A CA 1
ATOM 1355 C C . ALA A 1 181 ? 3.338 2.911 10.201 1.00 97.25 181 ALA A C 1
ATOM 1357 O O . ALA A 1 181 ? 4.467 3.382 10.080 1.00 97.25 181 ALA A O 1
ATOM 1358 N N . PHE A 1 182 ? 2.264 3.657 10.433 1.00 96.69 182 PHE A N 1
ATOM 1359 C CA . PHE A 1 182 ? 2.285 5.097 10.655 1.00 96.69 182 PHE A CA 1
ATOM 1360 C C . PHE A 1 182 ? 1.819 5.381 12.078 1.00 96.69 182 PHE A C 1
ATOM 1362 O O . PHE A 1 182 ? 0.707 4.999 12.473 1.00 96.69 182 PHE A O 1
ATOM 1369 N N . GLN A 1 183 ? 2.684 6.017 12.860 1.00 95.69 183 GLN A N 1
ATOM 1370 C CA . GLN A 1 183 ? 2.358 6.472 14.202 1.00 95.69 183 GLN A CA 1
ATOM 1371 C C . GLN A 1 183 ? 1.422 7.666 14.139 1.00 95.69 183 GLN A C 1
ATOM 1373 O O . GLN A 1 183 ? 1.589 8.552 13.310 1.00 95.69 183 GLN A O 1
ATOM 1378 N N . ALA A 1 184 ? 0.447 7.680 15.038 1.00 95.12 184 ALA A N 1
ATOM 1379 C CA . ALA A 1 184 ? -0.259 8.888 15.414 1.00 95.12 184 ALA A CA 1
ATOM 1380 C C . ALA A 1 184 ? 0.679 9.753 16.268 1.00 95.12 184 ALA A C 1
ATOM 1382 O O . ALA A 1 184 ? 1.351 9.229 17.158 1.00 95.12 184 ALA A O 1
ATOM 1383 N N . LEU A 1 185 ? 0.722 11.053 15.986 1.00 91.81 185 LEU A N 1
ATOM 1384 C CA . LEU A 1 185 ? 1.617 12.036 16.607 1.00 91.81 185 LEU A CA 1
ATOM 1385 C C . LEU A 1 185 ? 0.870 13.143 17.365 1.00 91.81 185 LEU A C 1
ATOM 1387 O O . LEU A 1 185 ? 1.521 13.964 18.007 1.00 91.81 185 LEU A O 1
ATOM 1391 N N . GLY A 1 186 ? -0.466 13.179 17.260 1.00 78.69 186 GLY A N 1
ATOM 1392 C CA . GLY A 1 186 ? -1.328 14.269 17.728 1.00 78.69 186 GLY A CA 1
ATOM 1393 C C . GLY A 1 186 ? -1.093 14.744 19.175 1.00 78.69 186 GLY A C 1
ATOM 1394 O O . GLY A 1 186 ? -0.388 14.113 19.959 1.00 78.69 186 GLY A O 1
ATOM 1395 N N . PRO A 1 187 ? -1.719 15.866 19.587 1.00 70.25 187 PRO A N 1
ATOM 1396 C CA . PRO A 1 187 ? -1.383 16.568 20.835 1.00 70.25 187 PRO A CA 1
ATOM 1397 C C . PRO A 1 187 ? -1.576 15.723 22.102 1.00 70.25 187 PRO A C 1
ATOM 1399 O O . PRO A 1 187 ? -0.981 16.010 23.140 1.00 70.25 187 PRO A O 1
ATOM 1402 N N . SER A 1 188 ? -2.418 14.694 22.021 1.00 76.25 188 SER A N 1
ATOM 1403 C CA . SER A 1 188 ? -2.563 13.668 23.041 1.00 76.25 188 SER A CA 1
ATOM 1404 C C . SER A 1 188 ? -1.804 12.421 22.607 1.00 76.25 188 SER A C 1
ATOM 1406 O O . SER A 1 188 ? -2.133 11.819 21.591 1.00 76.25 188 SER A O 1
ATOM 1408 N N . THR A 1 189 ? -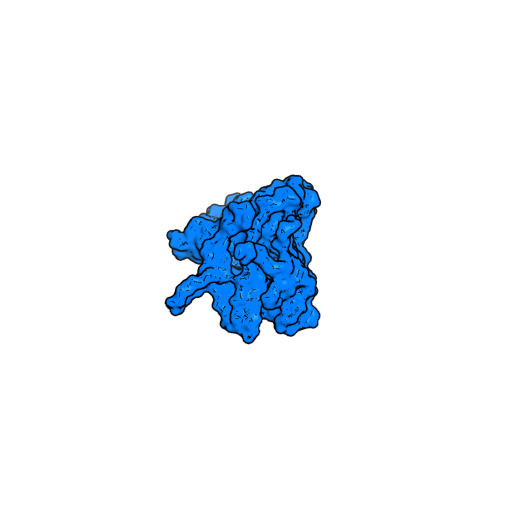0.849 11.992 23.429 1.00 78.44 189 THR A N 1
ATOM 1409 C CA . THR A 1 189 ? -0.169 10.698 23.278 1.00 78.44 189 THR A CA 1
ATOM 1410 C C . THR A 1 189 ? -0.933 9.554 23.950 1.00 78.44 189 THR A C 1
ATOM 1412 O O . THR A 1 189 ? -0.469 8.412 23.960 1.00 78.44 189 THR A O 1
ATOM 1415 N N . LEU A 1 190 ? -2.098 9.844 24.545 1.00 84.75 190 LEU A N 1
ATOM 1416 C CA . LEU A 1 190 ? -2.903 8.858 25.253 1.00 84.75 190 LEU A CA 1
ATOM 1417 C C . LEU A 1 190 ? -3.597 7.924 24.260 1.00 84.75 190 LEU A C 1
ATOM 1419 O O . LEU A 1 190 ? -4.393 8.354 23.419 1.00 84.75 190 LEU A O 1
ATOM 1423 N N . THR A 1 191 ? -3.326 6.631 24.408 1.00 87.50 191 THR A N 1
ATOM 1424 C CA . THR A 1 191 ? -3.968 5.559 23.648 1.00 87.50 191 THR A CA 1
ATOM 1425 C C . THR A 1 191 ? -5.494 5.640 23.746 1.00 87.50 191 THR A C 1
ATOM 1427 O O . THR A 1 191 ? -6.050 5.728 24.840 1.00 87.50 191 THR A O 1
ATOM 1430 N N . GLY A 1 192 ? -6.174 5.569 22.601 1.00 86.06 192 GLY A N 1
ATOM 1431 C CA . GLY A 1 192 ? -7.634 5.579 22.498 1.00 86.06 192 GLY A CA 1
ATOM 1432 C C . GLY A 1 192 ? -8.266 6.973 22.496 1.00 86.06 192 GLY A C 1
ATOM 1433 O O . GLY A 1 192 ? -9.489 7.074 22.560 1.00 86.06 192 GLY A O 1
ATOM 1434 N N . THR A 1 193 ? -7.472 8.045 22.418 1.00 91.69 193 THR A N 1
ATOM 1435 C CA . THR A 1 193 ? -8.007 9.404 22.245 1.00 91.69 193 THR A CA 1
ATOM 1436 C C . THR A 1 193 ? -8.278 9.715 20.777 1.00 91.69 193 THR A C 1
ATOM 1438 O O . THR A 1 193 ? -7.578 9.215 19.898 1.00 91.69 193 THR A O 1
ATOM 1441 N N . ALA A 1 194 ? -9.311 10.520 20.518 1.00 91.69 194 ALA A N 1
ATOM 1442 C CA . ALA A 1 194 ? -9.649 10.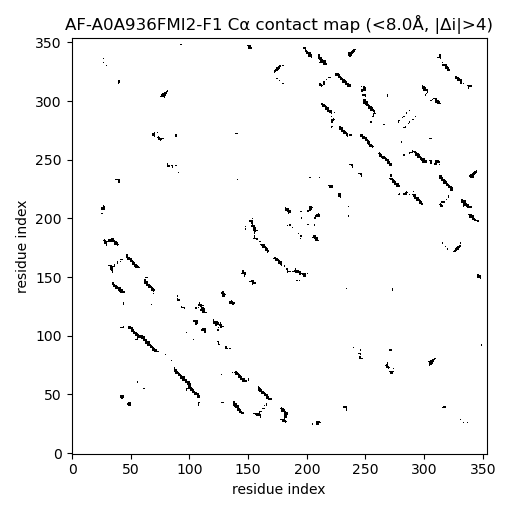972 19.173 1.00 91.69 194 ALA A CA 1
ATOM 1443 C C . ALA A 1 194 ? -8.476 11.734 18.540 1.00 91.69 194 ALA A C 1
ATOM 1445 O O . ALA A 1 194 ? -7.815 12.535 19.209 1.00 91.69 194 ALA A O 1
ATOM 1446 N N . LEU A 1 195 ? -8.243 11.489 17.256 1.00 90.94 195 LEU A N 1
ATOM 1447 C CA . LEU A 1 195 ? -7.147 12.053 16.484 1.00 90.94 195 LEU A CA 1
ATOM 1448 C C . LEU A 1 195 ? -7.695 12.780 15.254 1.00 90.94 195 LEU A C 1
ATOM 1450 O O . LEU A 1 195 ? -8.575 12.262 14.583 1.00 90.94 195 LEU A O 1
ATOM 1454 N N . GLY A 1 196 ? -7.143 13.956 14.948 1.00 87.19 196 GLY A N 1
ATOM 1455 C CA . GLY A 1 196 ? -7.438 14.650 13.694 1.00 87.19 196 GLY A CA 1
ATOM 1456 C C . GLY A 1 196 ? -8.896 15.087 13.531 1.00 87.19 196 GLY A C 1
ATOM 1457 O O . GLY A 1 196 ? -9.616 15.329 14.504 1.00 87.19 196 GLY A O 1
ATOM 1458 N N . SER A 1 197 ? -9.297 15.256 12.271 1.00 90.62 197 SER A N 1
ATOM 1459 C CA . SER A 1 197 ? -10.686 15.508 11.883 1.00 90.62 197 SER A CA 1
ATOM 1460 C C . SER A 1 197 ? -11.279 14.230 11.288 1.00 90.62 197 SER A C 1
ATOM 1462 O O . SER A 1 197 ? -10.695 13.725 10.332 1.00 90.62 197 SER A O 1
ATOM 1464 N N . PRO A 1 198 ? -12.447 13.760 11.769 1.00 92.69 198 PRO A N 1
ATOM 1465 C CA . PRO A 1 198 ? -13.092 12.560 11.250 1.00 92.69 198 PRO A CA 1
ATOM 1466 C C . PRO A 1 198 ? -13.174 12.509 9.725 1.00 92.69 198 PRO A C 1
ATOM 1468 O O . PRO A 1 198 ? -13.742 13.406 9.096 1.00 92.69 198 PRO A O 1
ATOM 1471 N N . GLY A 1 199 ? -12.669 11.419 9.148 1.00 94.38 199 GLY A N 1
ATOM 1472 C CA . GLY A 1 199 ? -12.719 11.150 7.713 1.00 94.38 199 GLY A CA 1
ATOM 1473 C C . GLY A 1 199 ? -11.474 11.592 6.948 1.00 94.38 199 GLY A C 1
ATOM 1474 O O . GLY A 1 199 ? -11.452 11.438 5.724 1.00 94.38 199 GLY A O 1
ATOM 1475 N N . GLU A 1 200 ? -10.449 12.124 7.617 1.00 95.44 200 GLU A N 1
ATOM 1476 C CA . GLU A 1 200 ? -9.194 12.556 6.998 1.00 95.44 200 GLU A CA 1
ATOM 1477 C C . GLU A 1 200 ? -7.984 12.154 7.848 1.00 95.44 200 GLU A C 1
ATOM 1479 O O . GLU A 1 200 ? -7.708 12.750 8.880 1.00 95.44 200 GLU A O 1
ATOM 1484 N N . LEU A 1 201 ? -7.202 11.196 7.349 1.00 96.19 201 LEU A N 1
ATOM 1485 C CA . LEU A 1 201 ? -5.914 10.813 7.927 1.00 96.19 201 LEU A CA 1
ATOM 1486 C C . LEU A 1 201 ? -4.810 11.691 7.330 1.00 96.19 201 LEU A C 1
ATOM 1488 O O . LEU A 1 201 ? -4.417 11.481 6.174 1.00 96.19 201 LEU A O 1
ATOM 1492 N N . ASN A 1 202 ? -4.295 12.657 8.092 1.00 95.50 202 ASN A N 1
ATOM 1493 C CA . ASN A 1 202 ? -3.239 13.557 7.613 1.00 95.50 202 ASN A CA 1
ATOM 1494 C C . ASN A 1 202 ? -1.835 12.991 7.894 1.00 95.50 202 ASN A C 1
ATOM 1496 O O . ASN A 1 202 ? -1.365 12.949 9.027 1.00 95.50 202 ASN A O 1
ATOM 1500 N N . LEU A 1 203 ? -1.124 12.585 6.838 1.00 94.62 203 LEU A N 1
ATOM 1501 C CA . LEU A 1 203 ? 0.245 12.055 6.908 1.00 94.62 203 LEU A CA 1
ATOM 1502 C C . LEU A 1 203 ? 1.254 13.185 6.694 1.00 94.62 203 LEU A C 1
ATOM 1504 O O . LEU A 1 203 ? 1.901 13.293 5.642 1.00 94.62 203 LEU A O 1
ATOM 1508 N N . ASP A 1 204 ? 1.327 14.085 7.671 1.00 91.06 204 ASP A N 1
ATOM 1509 C CA . ASP A 1 204 ? 1.979 15.387 7.544 1.00 91.06 204 ASP A CA 1
ATOM 1510 C C . ASP A 1 204 ? 3.015 15.709 8.633 1.00 91.06 204 ASP A C 1
ATOM 1512 O O . ASP A 1 204 ? 3.568 16.810 8.604 1.00 91.06 204 ASP A O 1
ATOM 1516 N N . GLN A 1 205 ? 3.350 14.745 9.504 1.00 91.31 205 GLN A N 1
ATOM 1517 C CA . GLN A 1 205 ? 4.204 14.897 10.698 1.00 91.31 205 GLN A CA 1
ATOM 1518 C C . GLN A 1 205 ? 3.558 15.671 11.856 1.00 91.31 205 GLN A C 1
ATOM 1520 O O . GLN A 1 205 ? 4.247 16.021 12.814 1.00 91.31 205 GLN A O 1
ATOM 1525 N N . VAL A 1 206 ? 2.260 15.966 11.777 1.00 91.06 206 VAL A N 1
ATOM 1526 C CA . VAL A 1 206 ? 1.503 16.610 12.856 1.00 91.06 206 VAL A CA 1
ATOM 1527 C C . VAL A 1 206 ? 0.463 15.645 13.406 1.00 91.06 206 VAL A C 1
ATOM 1529 O O . VAL A 1 206 ? 0.393 15.444 14.616 1.00 91.06 206 VAL A O 1
ATOM 1532 N N . GLU A 1 207 ? -0.330 15.033 12.531 1.00 93.12 207 GLU A N 1
ATOM 1533 C CA . GLU A 1 207 ? -1.357 14.074 12.942 1.00 93.12 207 GLU A CA 1
ATOM 1534 C C . GLU A 1 207 ? -0.835 12.636 12.905 1.00 93.12 207 GLU A C 1
ATOM 1536 O O . GLU A 1 207 ? -0.924 11.927 13.909 1.00 93.12 207 GLU A O 1
ATOM 1541 N N . TYR A 1 208 ? -0.230 12.241 11.784 1.00 94.62 208 TYR A N 1
ATOM 1542 C CA . TYR A 1 208 ? 0.494 10.983 11.617 1.00 94.62 208 TYR A CA 1
ATOM 1543 C C . TYR A 1 208 ? 1.930 11.218 11.145 1.00 94.62 208 TYR A C 1
ATOM 1545 O O . TYR A 1 208 ? 2.261 12.286 10.617 1.00 94.62 208 TYR A O 1
ATOM 1553 N N . ASP A 1 209 ? 2.763 10.179 11.258 1.00 94.25 209 ASP A N 1
ATOM 1554 C CA . ASP A 1 209 ? 4.019 10.068 10.515 1.00 94.25 209 ASP A CA 1
ATOM 1555 C C . ASP A 1 209 ? 3.810 10.491 9.050 1.00 94.25 209 ASP A C 1
ATOM 1557 O O . ASP A 1 209 ? 2.828 10.143 8.388 1.00 94.25 209 ASP A O 1
ATOM 1561 N N . GLY A 1 210 ? 4.756 11.260 8.525 1.00 92.44 210 GLY A N 1
ATOM 1562 C CA . GLY A 1 210 ? 4.711 11.737 7.149 1.00 92.44 210 GLY A CA 1
ATOM 1563 C C . GLY A 1 210 ? 5.086 10.662 6.132 1.00 92.44 210 GLY A C 1
ATOM 1564 O O . GLY A 1 210 ? 5.761 9.672 6.426 1.00 92.44 210 GLY A O 1
ATOM 1565 N N . GLY A 1 211 ? 4.682 10.900 4.889 1.00 91.06 211 GLY A N 1
ATOM 1566 C CA . GLY A 1 211 ? 5.000 10.040 3.760 1.00 91.06 211 GLY A CA 1
ATOM 1567 C C . GLY A 1 211 ? 6.272 10.440 2.996 1.00 91.06 211 GLY A C 1
ATOM 1568 O O . GLY A 1 211 ? 6.577 11.634 2.906 1.00 91.06 211 GLY A O 1
ATOM 1569 N N . PRO A 1 212 ? 6.999 9.493 2.370 1.00 92.50 212 PRO A N 1
ATOM 1570 C CA . PRO A 1 212 ? 8.131 9.818 1.509 1.00 92.50 212 PRO A CA 1
ATOM 1571 C C . PRO A 1 212 ? 7.692 10.265 0.104 1.00 92.50 212 PRO A C 1
ATOM 1573 O O . PRO A 1 212 ? 6.700 9.779 -0.440 1.00 92.50 212 PRO A O 1
ATOM 1576 N N . ASN A 1 213 ? 8.448 11.168 -0.523 1.00 88.00 213 ASN A N 1
ATOM 1577 C CA . ASN A 1 213 ? 8.269 11.549 -1.938 1.00 88.00 213 ASN A CA 1
ATOM 1578 C C . ASN A 1 213 ? 9.290 10.883 -2.876 1.00 88.00 213 ASN A C 1
ATOM 1580 O O . ASN A 1 213 ? 9.223 11.041 -4.097 1.00 88.00 213 ASN A O 1
ATOM 1584 N N . ILE A 1 214 ? 10.245 10.158 -2.295 1.00 94.81 214 ILE A N 1
ATOM 1585 C CA . ILE A 1 214 ? 11.242 9.360 -2.991 1.00 94.81 214 ILE A CA 1
ATOM 1586 C C . ILE A 1 214 ? 11.205 7.948 -2.414 1.00 94.81 214 ILE A C 1
ATOM 1588 O O . ILE A 1 214 ? 11.286 7.772 -1.200 1.00 94.81 214 ILE A O 1
ATOM 1592 N N . LEU A 1 215 ? 11.142 6.942 -3.282 1.00 96.69 215 LEU A N 1
ATOM 1593 C CA . LEU A 1 215 ? 11.270 5.537 -2.898 1.00 96.69 215 LEU A CA 1
ATOM 1594 C C . LEU A 1 215 ? 12.517 4.931 -3.524 1.00 96.69 215 LEU A C 1
ATOM 1596 O O . LEU A 1 215 ? 12.816 5.183 -4.690 1.00 96.69 215 LEU A O 1
ATOM 1600 N N . LEU A 1 216 ? 13.236 4.131 -2.746 1.00 96.56 216 LEU A N 1
ATOM 1601 C CA . LEU A 1 216 ? 14.469 3.469 -3.150 1.00 96.56 216 LEU A CA 1
ATOM 1602 C C . LEU A 1 216 ? 14.318 1.955 -3.019 1.00 96.56 216 LEU A C 1
ATOM 1604 O O . LEU A 1 216 ? 13.747 1.461 -2.044 1.00 96.56 216 LEU A O 1
ATOM 1608 N N . GLY A 1 217 ? 14.877 1.219 -3.973 1.00 95.88 217 GLY A N 1
ATOM 1609 C CA . GLY A 1 217 ? 14.935 -0.238 -3.923 1.00 95.88 217 GLY A CA 1
ATOM 1610 C C . GLY A 1 217 ? 16.172 -0.779 -4.624 1.00 95.88 217 GLY A C 1
ATOM 1611 O O . GLY A 1 217 ? 16.675 -0.176 -5.568 1.00 95.88 217 GLY A O 1
ATOM 1612 N N . ASN A 1 218 ? 16.656 -1.927 -4.158 1.00 94.62 218 ASN A N 1
ATOM 1613 C CA . ASN A 1 218 ? 17.744 -2.676 -4.787 1.00 94.62 218 ASN A CA 1
ATOM 1614 C C . ASN A 1 218 ? 17.169 -3.887 -5.508 1.00 94.62 218 ASN A C 1
ATOM 1616 O O . ASN A 1 218 ? 16.201 -4.471 -5.021 1.00 94.62 218 ASN A O 1
ATOM 1620 N N . PHE A 1 219 ? 17.765 -4.289 -6.628 1.00 93.38 219 PHE A N 1
ATOM 1621 C CA . PHE A 1 219 ? 17.311 -5.445 -7.390 1.00 93.38 219 PHE A CA 1
ATOM 1622 C C . PHE A 1 219 ? 18.385 -6.120 -8.232 1.00 93.38 219 PHE A C 1
ATOM 1624 O O . PHE A 1 219 ? 19.423 -5.541 -8.546 1.00 93.38 219 PHE A O 1
ATOM 1631 N N . GLN A 1 220 ? 18.092 -7.367 -8.599 1.00 92.00 220 GLN A N 1
ATOM 1632 C CA . GLN A 1 220 ? 18.830 -8.130 -9.597 1.00 92.00 220 GLN A CA 1
ATOM 1633 C C . GLN A 1 220 ? 18.117 -7.976 -10.954 1.00 92.00 220 GLN A C 1
ATOM 1635 O O . GLN A 1 220 ? 16.935 -8.331 -11.056 1.00 92.00 220 GLN A O 1
ATOM 1640 N N . PRO A 1 221 ? 18.772 -7.415 -11.988 1.00 90.38 221 PRO A N 1
ATOM 1641 C CA . PRO A 1 221 ? 18.160 -7.231 -13.302 1.00 90.38 221 PRO A CA 1
ATOM 1642 C C . PRO A 1 221 ? 17.789 -8.550 -13.998 1.00 90.38 221 PRO A C 1
ATOM 1644 O O . PRO A 1 221 ? 18.528 -9.533 -13.930 1.00 90.38 221 PRO A O 1
ATOM 1647 N N . VAL A 1 222 ? 16.680 -8.552 -14.753 1.00 84.81 222 VAL A N 1
ATOM 1648 C CA . VAL A 1 222 ? 16.277 -9.712 -15.579 1.00 84.81 222 VAL A CA 1
ATOM 1649 C C . VAL A 1 222 ? 17.327 -10.035 -16.631 1.00 84.81 222 VAL A C 1
ATOM 1651 O O . VAL A 1 222 ? 17.867 -9.137 -17.272 1.00 84.81 222 VAL A O 1
ATOM 1654 N N . GLY A 1 223 ? 17.560 -11.328 -16.857 1.00 79.88 223 GLY A N 1
ATOM 1655 C CA . GLY A 1 223 ? 18.557 -11.832 -17.806 1.00 79.88 223 GLY A CA 1
ATOM 1656 C C . GLY A 1 223 ? 19.883 -12.195 -17.141 1.00 79.88 223 GLY A C 1
ATOM 1657 O O . GLY A 1 223 ? 20.673 -12.913 -17.741 1.00 79.88 223 GLY A O 1
ATOM 1658 N N . TYR A 1 224 ? 20.076 -11.785 -15.886 1.00 74.69 224 TYR A N 1
ATOM 1659 C CA . TYR A 1 224 ? 21.065 -12.369 -14.994 1.00 74.69 224 TYR A CA 1
ATOM 1660 C C . TYR A 1 224 ? 20.368 -13.438 -14.142 1.00 74.69 224 TYR A C 1
ATOM 1662 O O . TYR A 1 224 ? 19.486 -13.121 -13.337 1.00 74.69 224 TYR A O 1
ATOM 1670 N N . ASP A 1 225 ? 20.706 -14.711 -14.370 1.00 74.06 225 ASP A N 1
ATOM 1671 C CA . ASP A 1 225 ? 20.224 -15.846 -13.567 1.00 74.06 225 ASP A CA 1
ATOM 1672 C C . ASP A 1 225 ? 18.689 -16.029 -13.528 1.00 74.06 225 ASP A C 1
ATOM 1674 O O . ASP A 1 225 ? 18.112 -16.640 -12.632 1.00 74.06 225 ASP A O 1
ATOM 1678 N N . GLY A 1 226 ? 17.991 -15.486 -14.530 1.00 75.62 226 GLY A N 1
ATOM 1679 C CA . GLY A 1 226 ? 16.534 -15.561 -14.642 1.00 75.62 226 GLY A CA 1
ATOM 1680 C C . GLY A 1 226 ? 15.766 -14.673 -13.657 1.00 75.62 226 GLY A C 1
ATOM 1681 O O . GLY A 1 226 ? 14.539 -14.652 -13.732 1.00 75.62 226 GLY A O 1
ATOM 1682 N N . ALA A 1 227 ? 16.440 -13.918 -12.785 1.00 84.19 227 ALA A N 1
ATOM 1683 C CA . ALA A 1 227 ? 15.781 -13.172 -11.718 1.00 84.19 227 ALA A CA 1
ATOM 1684 C C . ALA A 1 227 ? 14.739 -12.186 -12.240 1.00 84.19 227 ALA A C 1
ATOM 1686 O O . ALA A 1 227 ? 15.007 -11.489 -13.207 1.00 84.19 227 ALA A O 1
ATOM 1687 N N . ARG A 1 228 ? 13.571 -12.090 -11.597 1.00 88.25 228 ARG A N 1
ATOM 1688 C CA . ARG A 1 228 ? 12.492 -11.163 -11.981 1.00 88.25 228 ARG A CA 1
ATOM 1689 C C . ARG A 1 228 ? 12.077 -10.332 -10.790 1.00 88.25 228 ARG A C 1
ATOM 1691 O O . ARG A 1 228 ? 11.867 -10.873 -9.715 1.00 88.25 228 ARG A O 1
ATOM 1698 N N . SER A 1 229 ? 11.926 -9.032 -10.999 1.00 92.56 229 SER A N 1
ATOM 1699 C CA . SER A 1 229 ? 11.568 -8.100 -9.935 1.00 92.56 229 SER A CA 1
ATOM 1700 C C . SER A 1 229 ? 10.266 -7.384 -10.259 1.00 92.56 229 SER A C 1
ATOM 1702 O O . SER A 1 229 ? 10.106 -6.854 -11.363 1.00 92.56 229 SER A O 1
ATOM 1704 N N . ARG A 1 230 ? 9.367 -7.348 -9.282 1.00 93.50 230 ARG A N 1
ATOM 1705 C CA . ARG A 1 230 ? 8.061 -6.698 -9.339 1.00 93.50 230 ARG A CA 1
ATOM 1706 C C . ARG A 1 230 ? 7.983 -5.665 -8.228 1.00 93.50 230 ARG A C 1
ATOM 1708 O O . ARG A 1 230 ? 8.320 -5.964 -7.087 1.00 93.50 230 ARG A O 1
ATOM 1715 N N . VAL A 1 231 ? 7.576 -4.450 -8.567 1.00 96.75 231 VAL A N 1
ATOM 1716 C CA . VAL A 1 231 ? 7.409 -3.359 -7.605 1.00 96.75 231 VAL A CA 1
ATOM 1717 C C . VAL A 1 231 ? 5.938 -3.022 -7.501 1.00 96.75 231 VAL A C 1
ATOM 1719 O O . VAL A 1 231 ? 5.274 -2.859 -8.524 1.00 96.75 231 VAL A O 1
ATOM 1722 N N . THR A 1 232 ? 5.467 -2.874 -6.269 1.00 97.44 232 THR A N 1
ATOM 1723 C CA . THR A 1 232 ? 4.097 -2.482 -5.962 1.00 97.44 232 THR A CA 1
ATOM 1724 C C . THR A 1 232 ? 4.112 -1.258 -5.054 1.00 97.44 232 THR A C 1
ATOM 1726 O O . THR A 1 232 ? 4.889 -1.195 -4.101 1.00 97.44 232 THR A O 1
ATOM 1729 N N . LEU A 1 233 ? 3.274 -0.270 -5.362 1.00 97.88 233 LEU A N 1
ATOM 1730 C CA . LEU A 1 233 ? 3.195 1.011 -4.675 1.00 97.88 233 LEU A CA 1
ATOM 1731 C C . LEU A 1 233 ? 1.758 1.308 -4.247 1.00 97.88 233 LEU A C 1
ATOM 1733 O O . LEU A 1 233 ? 0.817 1.194 -5.030 1.00 97.88 233 LEU A O 1
ATOM 1737 N N . ALA A 1 234 ? 1.631 1.781 -3.018 1.00 97.44 234 ALA A N 1
ATOM 1738 C CA . ALA A 1 234 ? 0.411 2.212 -2.367 1.00 97.44 234 ALA A CA 1
ATOM 1739 C C . ALA A 1 234 ? 0.479 3.719 -2.124 1.00 97.44 234 ALA A C 1
ATOM 1741 O O . ALA A 1 234 ? 1.365 4.202 -1.413 1.00 97.44 234 ALA A O 1
ATOM 1742 N N . SER A 1 235 ? -0.439 4.476 -2.724 1.00 96.19 235 SER A N 1
ATOM 1743 C CA . SER A 1 235 ? -0.483 5.921 -2.523 1.00 96.19 235 SER A CA 1
ATOM 1744 C C . SER A 1 235 ? -0.956 6.270 -1.110 1.00 96.19 235 SER A C 1
ATOM 1746 O O . SER A 1 235 ? -1.892 5.663 -0.582 1.00 96.19 235 SER A O 1
ATOM 1748 N N . LEU A 1 236 ? -0.332 7.292 -0.529 1.00 96.25 236 LEU A N 1
ATOM 1749 C CA . LEU A 1 236 ? -0.729 7.926 0.728 1.00 96.25 236 LEU A CA 1
ATOM 1750 C C . LEU A 1 236 ? -1.598 9.173 0.504 1.00 96.25 236 LEU A C 1
ATOM 1752 O O . LEU A 1 236 ? -1.981 9.829 1.464 1.00 96.25 236 LEU A O 1
ATOM 1756 N N . ASN A 1 237 ? -1.887 9.536 -0.749 1.00 94.88 237 ASN A N 1
ATOM 1757 C CA . ASN A 1 237 ? -2.838 10.593 -1.088 1.00 94.88 237 ASN A CA 1
ATOM 1758 C C . ASN A 1 237 ? -4.016 9.966 -1.832 1.00 94.88 237 ASN A C 1
ATOM 1760 O O . ASN A 1 237 ? -3.975 9.799 -3.054 1.00 94.88 237 ASN A O 1
ATOM 1764 N N . GLN A 1 238 ? -5.041 9.558 -1.094 1.00 94.62 238 GLN A N 1
ATOM 1765 C CA . GLN A 1 238 ? -6.160 8.804 -1.637 1.00 94.62 238 GLN A CA 1
ATOM 1766 C C . GLN A 1 238 ? -7.488 9.293 -1.087 1.00 94.62 238 GLN A C 1
ATOM 1768 O O . GLN A 1 238 ? -7.657 9.452 0.112 1.00 94.62 238 GLN A O 1
ATOM 1773 N N . ASP A 1 239 ? -8.465 9.424 -1.975 1.00 95.00 239 ASP A N 1
ATOM 1774 C CA . ASP A 1 239 ? -9.857 9.633 -1.600 1.00 95.00 239 ASP A CA 1
ATOM 1775 C C . ASP A 1 239 ? -10.631 8.315 -1.728 1.00 95.00 239 ASP A C 1
ATOM 1777 O O . ASP A 1 239 ? -10.756 7.781 -2.834 1.00 95.00 239 ASP A O 1
ATOM 1781 N N . LEU A 1 240 ? -11.047 7.746 -0.599 1.00 94.75 240 LEU A N 1
ATOM 1782 C CA . LEU A 1 240 ? -11.750 6.465 -0.465 1.00 94.75 240 LEU A CA 1
ATOM 1783 C C . LEU A 1 240 ? -13.245 6.646 -0.149 1.00 94.75 240 LEU A C 1
ATOM 1785 O O . LEU A 1 240 ? -13.913 5.682 0.212 1.00 94.75 240 LEU A O 1
ATOM 1789 N N . ARG A 1 241 ? -13.769 7.871 -0.260 1.00 93.81 241 ARG A N 1
ATOM 1790 C CA . ARG A 1 241 ? -15.198 8.170 -0.082 1.00 93.81 241 ARG A CA 1
ATOM 1791 C C . ARG A 1 241 ? -16.025 7.704 -1.277 1.00 93.81 241 ARG A C 1
ATOM 1793 O O . ARG A 1 241 ? -15.490 7.543 -2.368 1.00 93.81 241 ARG A O 1
ATOM 1800 N N . GLN A 1 242 ? -17.339 7.563 -1.149 1.00 88.31 242 GLN A N 1
ATOM 1801 C CA . GLN A 1 242 ? -18.219 7.222 -2.280 1.00 88.31 242 GLN A CA 1
ATOM 1802 C C . GLN A 1 242 ? -18.174 8.273 -3.414 1.00 88.31 242 GLN A C 1
ATOM 1804 O O . GLN A 1 242 ? -18.152 7.942 -4.610 1.00 88.31 242 GLN A O 1
ATOM 1809 N N . ASP A 1 243 ? -18.092 9.558 -3.068 1.00 88.62 243 ASP A N 1
ATOM 1810 C CA . ASP A 1 243 ? -18.025 10.683 -4.008 1.00 88.62 243 ASP A CA 1
ATOM 1811 C C . ASP A 1 243 ? -16.593 11.024 -4.465 1.00 88.62 243 ASP A C 1
ATOM 1813 O O . ASP A 1 243 ? -16.356 12.079 -5.054 1.00 88.62 243 ASP A O 1
ATOM 1817 N N . TYR A 1 244 ? -15.650 10.096 -4.281 1.00 93.31 244 TYR A N 1
ATOM 1818 C CA . TYR A 1 244 ? -14.222 10.332 -4.465 1.00 93.31 244 TYR A CA 1
ATOM 1819 C C . TYR A 1 244 ? -13.803 10.940 -5.807 1.00 93.31 244 TYR A C 1
ATOM 1821 O O . TYR A 1 244 ? -14.383 10.676 -6.873 1.00 93.31 244 TYR A O 1
ATOM 1829 N N . THR A 1 245 ? -12.675 11.653 -5.740 1.00 92.50 245 THR A N 1
ATOM 1830 C CA . THR A 1 245 ? -11.860 12.055 -6.891 1.00 92.50 245 THR A CA 1
ATOM 1831 C C . THR A 1 245 ? -10.504 11.335 -6.856 1.00 92.50 245 THR A C 1
ATOM 1833 O O . THR A 1 245 ? -9.755 11.504 -5.894 1.00 92.50 245 THR A O 1
ATOM 1836 N N . PRO A 1 246 ? -10.143 10.534 -7.879 1.00 93.06 246 PRO A N 1
ATOM 1837 C CA . PRO A 1 246 ? -8.835 9.889 -7.936 1.00 93.06 246 PRO A CA 1
ATOM 1838 C C . PRO A 1 246 ? -7.682 10.891 -7.946 1.00 93.06 246 PRO A C 1
ATOM 1840 O O . PRO A 1 246 ? -7.640 11.812 -8.761 1.00 93.06 246 PRO A O 1
ATOM 1843 N N . THR A 1 247 ? -6.693 10.640 -7.099 1.00 93.62 247 THR A N 1
ATOM 1844 C CA . THR A 1 247 ? -5.369 11.250 -7.211 1.00 93.62 247 THR A CA 1
ATOM 1845 C C . THR A 1 247 ? -4.638 10.608 -8.380 1.00 93.62 247 THR A C 1
ATOM 1847 O O . THR A 1 247 ? -4.606 9.384 -8.463 1.00 93.62 247 THR A O 1
ATOM 1850 N N . ILE A 1 248 ? -4.048 11.414 -9.263 1.00 95.94 248 ILE A N 1
ATOM 1851 C CA . ILE A 1 248 ? -3.162 10.947 -10.335 1.00 95.94 248 ILE A CA 1
ATOM 1852 C C . ILE A 1 248 ? -1.781 11.551 -10.099 1.00 95.94 248 ILE A C 1
ATOM 1854 O O . ILE A 1 248 ? -1.669 12.746 -9.829 1.00 95.94 248 ILE A O 1
ATOM 1858 N N . THR A 1 249 ? -0.726 10.755 -10.226 1.00 95.38 249 THR A N 1
ATOM 1859 C CA . THR A 1 249 ? 0.657 11.182 -10.001 1.00 95.38 249 THR A CA 1
ATOM 1860 C C . THR A 1 249 ? 1.577 10.571 -11.045 1.00 95.38 249 THR A C 1
ATOM 1862 O O . THR A 1 249 ? 1.419 9.411 -11.424 1.00 95.38 249 THR A O 1
ATOM 1865 N N . LYS A 1 250 ? 2.581 11.332 -11.487 1.00 96.31 250 LYS A N 1
ATOM 1866 C CA . LYS A 1 250 ? 3.667 10.789 -12.300 1.00 96.31 250 LYS A CA 1
ATOM 1867 C C . LYS A 1 250 ? 4.712 10.145 -11.398 1.00 96.31 250 LYS A C 1
ATOM 1869 O O . LYS A 1 250 ? 5.254 10.805 -10.513 1.00 96.31 250 LYS A O 1
ATOM 1874 N N . LEU A 1 251 ? 5.024 8.887 -11.669 1.00 96.38 251 LEU A N 1
ATOM 1875 C CA . LEU A 1 251 ? 6.133 8.139 -11.094 1.00 96.38 251 LEU A CA 1
ATOM 1876 C C . LEU A 1 251 ? 7.307 8.199 -12.068 1.00 96.38 251 LEU A C 1
ATOM 1878 O O . LEU A 1 251 ? 7.241 7.624 -13.151 1.00 96.38 251 LEU A O 1
ATOM 1882 N N . THR A 1 252 ? 8.371 8.908 -11.712 1.00 96.06 252 THR A N 1
ATOM 1883 C CA . THR A 1 252 ? 9.598 8.985 -12.514 1.00 96.06 252 THR A CA 1
ATOM 1884 C C . THR A 1 252 ? 10.619 8.010 -11.964 1.00 96.06 252 THR A C 1
ATOM 1886 O O . THR A 1 252 ? 10.930 8.049 -10.776 1.00 96.06 252 THR A O 1
ATOM 1889 N N . TRP A 1 253 ? 11.152 7.158 -12.830 1.00 96.12 253 TRP A N 1
ATOM 1890 C CA . TRP A 1 253 ? 12.093 6.112 -12.469 1.00 96.12 253 TRP A CA 1
ATOM 1891 C C . TRP A 1 253 ? 13.492 6.489 -12.930 1.00 96.12 253 TRP A C 1
ATOM 1893 O O . TRP A 1 253 ? 13.706 6.907 -14.069 1.00 96.12 253 TRP A O 1
ATOM 1903 N N . THR A 1 254 ? 14.455 6.307 -12.039 1.00 96.00 254 THR A N 1
ATOM 1904 C CA . THR A 1 254 ? 15.870 6.305 -12.395 1.00 96.00 254 THR A CA 1
ATOM 1905 C C . THR A 1 254 ? 16.498 5.025 -11.883 1.00 96.00 254 THR A C 1
ATOM 1907 O O . THR A 1 254 ? 16.251 4.632 -10.745 1.00 96.00 254 THR A O 1
ATOM 1910 N N . PHE A 1 255 ? 17.299 4.382 -12.724 1.00 95.62 255 PHE A N 1
ATOM 1911 C CA . PHE A 1 255 ? 18.027 3.162 -12.401 1.00 95.62 255 PHE A CA 1
ATOM 1912 C C . PHE A 1 255 ? 19.520 3.442 -12.424 1.00 95.62 255 PHE A C 1
ATOM 1914 O O . PHE A 1 255 ? 19.986 4.211 -13.261 1.00 95.62 255 PHE A O 1
ATOM 1921 N N . TRP A 1 256 ? 20.266 2.783 -11.552 1.00 95.88 256 TRP A N 1
ATOM 1922 C CA . TRP A 1 256 ? 21.721 2.795 -11.554 1.00 95.88 256 TRP A CA 1
ATOM 1923 C C . TRP A 1 256 ? 22.235 1.369 -11.475 1.00 95.88 256 TRP A C 1
ATOM 1925 O O . TRP A 1 256 ? 21.685 0.532 -10.754 1.00 95.88 256 TRP A O 1
ATOM 1935 N N . ASN A 1 257 ? 23.293 1.110 -12.229 1.00 95.12 257 ASN A N 1
ATOM 1936 C CA . ASN A 1 257 ? 24.019 -0.150 -12.200 1.00 95.12 257 ASN A CA 1
ATOM 1937 C C . ASN A 1 257 ? 25.110 -0.122 -11.097 1.00 95.12 257 ASN A C 1
ATOM 1939 O O . ASN A 1 257 ? 25.225 0.861 -10.362 1.00 95.12 257 ASN A O 1
ATOM 1943 N N . GLN A 1 258 ? 25.902 -1.192 -10.957 1.00 95.00 258 GLN A N 1
ATOM 1944 C CA . GLN A 1 258 ? 26.982 -1.254 -9.947 1.00 95.00 258 GLN A CA 1
ATOM 1945 C C . GLN A 1 258 ? 28.101 -0.225 -10.174 1.00 95.00 258 GLN A C 1
ATOM 1947 O O . GLN A 1 258 ? 28.800 0.118 -9.226 1.00 95.00 258 GLN A O 1
ATOM 1952 N N . ASP A 1 259 ? 28.227 0.290 -11.395 1.00 95.88 259 ASP A N 1
ATOM 1953 C CA . ASP A 1 259 ? 29.238 1.271 -11.800 1.00 95.88 259 ASP A CA 1
ATOM 1954 C C . ASP A 1 259 ? 28.707 2.714 -11.725 1.00 95.88 259 ASP A C 1
ATOM 1956 O O . ASP A 1 259 ? 29.245 3.618 -12.362 1.00 95.88 259 ASP A O 1
ATOM 1960 N N . GLU A 1 260 ? 27.603 2.928 -11.000 1.00 94.19 260 GLU A N 1
ATOM 1961 C CA . GLU A 1 260 ? 26.951 4.230 -10.808 1.00 94.19 260 GLU A CA 1
ATOM 1962 C C . GLU A 1 260 ? 26.434 4.877 -12.109 1.00 94.19 260 GLU A C 1
ATOM 1964 O O . GLU A 1 260 ? 26.060 6.054 -12.136 1.00 94.19 260 GLU A O 1
ATOM 1969 N N . MET A 1 261 ? 26.330 4.111 -13.199 1.00 94.69 261 MET A N 1
ATOM 1970 C CA . MET A 1 261 ? 25.790 4.606 -14.461 1.00 94.69 261 MET A CA 1
ATOM 1971 C C . MET A 1 261 ? 24.267 4.690 -14.396 1.00 94.69 261 MET A C 1
ATOM 1973 O O . MET A 1 261 ? 23.575 3.676 -14.284 1.00 94.69 261 MET A O 1
ATOM 1977 N N . ALA A 1 262 ? 23.742 5.906 -14.538 1.00 93.12 262 ALA A N 1
ATOM 1978 C CA . ALA A 1 262 ? 22.309 6.153 -14.516 1.00 93.12 262 ALA A CA 1
ATOM 1979 C C . ALA A 1 262 ? 21.615 5.801 -15.849 1.00 93.12 262 ALA A C 1
ATOM 1981 O O . ALA A 1 262 ? 22.158 5.979 -16.948 1.00 93.12 262 ALA A O 1
ATOM 1982 N N . ARG A 1 263 ? 20.361 5.363 -15.742 1.00 90.88 263 ARG A N 1
ATOM 1983 C CA . ARG A 1 263 ? 19.360 5.294 -16.811 1.00 90.88 263 ARG A CA 1
ATOM 1984 C C . ARG A 1 263 ? 18.124 6.048 -16.333 1.00 90.88 263 ARG A C 1
ATOM 1986 O O . ARG A 1 263 ? 17.500 5.659 -15.348 1.00 90.88 263 ARG A O 1
ATOM 1993 N N . THR A 1 264 ? 17.816 7.151 -17.001 1.00 86.75 264 THR A N 1
ATOM 1994 C CA . THR A 1 264 ? 16.730 8.077 -16.652 1.00 86.75 264 THR A CA 1
ATOM 1995 C C . THR A 1 264 ? 15.691 8.133 -17.772 1.00 86.75 264 THR A C 1
ATOM 1997 O O . THR A 1 264 ? 15.900 7.604 -18.862 1.00 86.75 264 THR A O 1
ATOM 2000 N N . GLY A 1 265 ? 14.568 8.808 -17.515 1.00 78.56 265 GLY A N 1
ATOM 2001 C CA . GLY A 1 265 ? 13.565 9.151 -18.531 1.00 78.56 265 GLY A CA 1
ATOM 2002 C C . GLY A 1 265 ? 12.328 8.255 -18.525 1.00 78.56 265 GLY A C 1
ATOM 2003 O O . GLY A 1 265 ? 11.272 8.674 -19.008 1.00 78.56 265 GLY A O 1
ATOM 2004 N N . THR A 1 266 ? 12.406 7.074 -17.911 1.00 90.94 266 THR A N 1
ATOM 2005 C CA . THR A 1 266 ? 11.245 6.196 -17.783 1.00 90.94 266 THR A CA 1
ATOM 2006 C C . THR A 1 266 ? 10.288 6.717 -16.721 1.00 90.94 266 THR A C 1
ATOM 2008 O O . THR A 1 266 ? 10.690 7.134 -15.634 1.00 90.94 266 THR A O 1
ATOM 2011 N N . HIS A 1 267 ? 9.001 6.707 -17.035 1.00 95.12 267 HIS A N 1
ATOM 2012 C CA . HIS A 1 267 ? 7.966 7.173 -16.131 1.00 95.12 267 HIS A CA 1
ATOM 2013 C C . HIS A 1 267 ? 6.664 6.417 -16.355 1.00 95.12 267 HIS A C 1
ATOM 2015 O O . HIS A 1 267 ? 6.502 5.712 -17.349 1.00 95.12 267 HIS A O 1
ATOM 2021 N N . TRP A 1 268 ? 5.751 6.577 -15.405 1.00 96.00 268 TRP A N 1
ATOM 2022 C CA . TRP A 1 268 ? 4.424 5.993 -15.455 1.00 96.00 268 TRP A CA 1
ATOM 2023 C C . TRP A 1 268 ? 3.419 6.893 -14.745 1.00 96.00 268 TRP A C 1
ATOM 2025 O O . TRP A 1 268 ? 3.769 7.547 -13.761 1.00 96.00 268 TRP A O 1
ATOM 2035 N N . CYS A 1 269 ? 2.181 6.929 -15.217 1.00 96.75 269 CYS A N 1
ATOM 2036 C CA . CYS A 1 269 ? 1.097 7.578 -14.496 1.00 96.75 269 CYS A CA 1
ATOM 2037 C C . CYS A 1 269 ? 0.452 6.559 -13.558 1.00 96.75 269 CYS A C 1
ATOM 2039 O O . CYS A 1 269 ? 0.025 5.492 -13.985 1.00 96.75 269 CYS A O 1
ATOM 2041 N N . ALA A 1 270 ? 0.384 6.876 -12.274 1.00 95.31 270 ALA A N 1
ATOM 2042 C CA . ALA A 1 270 ? -0.271 6.047 -11.274 1.00 95.31 270 ALA A CA 1
ATOM 2043 C C . ALA A 1 270 ? -1.424 6.811 -10.639 1.00 95.31 270 ALA A C 1
ATOM 2045 O O . ALA A 1 270 ? -1.427 8.043 -10.607 1.00 95.31 270 ALA A O 1
ATOM 2046 N N . ASN A 1 271 ? -2.398 6.069 -10.129 1.00 90.44 271 ASN A N 1
ATOM 2047 C CA . ASN A 1 271 ? -3.463 6.621 -9.311 1.00 90.44 271 ASN A CA 1
ATOM 2048 C C . ASN A 1 271 ? -3.285 6.212 -7.837 1.00 90.44 271 ASN A C 1
ATOM 2050 O O . ASN A 1 271 ? -2.324 6.604 -7.188 1.00 90.44 271 ASN A O 1
ATOM 2054 N N . SER A 1 272 ? -4.220 5.445 -7.281 1.00 86.44 272 SER A N 1
ATOM 2055 C CA . SER A 1 272 ? -4.201 5.009 -5.889 1.00 86.44 272 SER A CA 1
ATOM 2056 C C . SER A 1 272 ? -3.216 3.862 -5.661 1.00 86.44 272 SER A C 1
ATOM 2058 O O . SER A 1 272 ? -2.533 3.854 -4.640 1.00 86.44 272 SER A O 1
ATOM 2060 N N . TRP A 1 273 ? -3.084 2.948 -6.619 1.00 96.25 273 TRP A N 1
ATOM 2061 C CA . TRP A 1 273 ? -2.207 1.787 -6.512 1.00 96.25 273 TRP A CA 1
ATOM 2062 C C . TRP A 1 273 ? -1.489 1.545 -7.838 1.00 96.25 273 TRP A C 1
ATOM 2064 O O . TRP A 1 273 ? -2.039 1.813 -8.904 1.00 96.25 273 TRP A O 1
ATOM 2074 N N . PHE A 1 274 ? -0.253 1.064 -7.776 1.00 96.62 274 PHE A N 1
ATOM 2075 C CA . PHE A 1 274 ? 0.551 0.776 -8.955 1.00 96.62 274 PHE A CA 1
ATOM 2076 C C . PHE A 1 274 ? 1.315 -0.526 -8.770 1.00 96.62 274 PHE A C 1
ATOM 2078 O O . PHE A 1 274 ? 1.925 -0.742 -7.728 1.00 96.62 274 PHE A O 1
ATOM 2085 N N . GLU A 1 275 ? 1.363 -1.347 -9.809 1.00 95.94 275 GLU A N 1
ATOM 2086 C CA . GLU A 1 275 ? 2.249 -2.499 -9.872 1.00 95.94 275 GLU A CA 1
ATOM 2087 C C . GLU A 1 275 ? 2.870 -2.604 -11.255 1.00 95.94 275 GLU A C 1
ATOM 2089 O O . GLU A 1 275 ? 2.194 -2.424 -12.267 1.00 95.94 275 GLU A O 1
ATOM 2094 N N . SER A 1 276 ? 4.160 -2.930 -11.305 1.00 94.19 276 SER A N 1
ATOM 2095 C CA . SER A 1 276 ? 4.804 -3.276 -12.565 1.00 94.19 276 SER A CA 1
ATOM 2096 C C . SER A 1 276 ? 6.046 -4.137 -12.375 1.00 94.19 276 SER A C 1
ATOM 2098 O O . SER A 1 276 ? 6.674 -4.175 -11.312 1.00 94.19 276 SER A O 1
ATOM 2100 N N . TRP A 1 277 ? 6.414 -4.831 -13.446 1.00 91.81 277 TRP A N 1
ATOM 2101 C CA . TRP A 1 277 ? 7.657 -5.577 -13.544 1.00 91.81 277 TRP A CA 1
ATOM 2102 C C . TRP A 1 277 ? 8.780 -4.642 -14.001 1.00 91.81 277 TRP A C 1
ATOM 2104 O O . TRP A 1 277 ? 8.666 -3.966 -15.023 1.00 91.81 277 TRP A O 1
ATOM 2114 N N . LEU A 1 278 ? 9.912 -4.650 -13.292 1.00 89.31 278 LEU A N 1
ATOM 2115 C CA . LEU A 1 278 ? 11.063 -3.795 -13.616 1.00 89.31 278 LEU A CA 1
ATOM 2116 C C . LEU A 1 278 ? 11.603 -3.928 -15.060 1.00 89.31 278 LEU A C 1
ATOM 2118 O O . LEU A 1 278 ? 12.013 -2.913 -15.626 1.00 89.31 278 LEU A O 1
ATOM 2122 N N . PRO A 1 279 ? 11.584 -5.100 -15.724 1.00 80.31 279 PRO A N 1
ATOM 2123 C CA . PRO A 1 279 ? 12.025 -5.228 -17.116 1.00 80.31 279 PRO A CA 1
ATOM 2124 C C . PRO A 1 279 ? 11.301 -4.310 -18.099 1.00 80.31 279 PRO A C 1
ATOM 2126 O O . PRO A 1 279 ? 11.899 -3.915 -19.098 1.00 80.31 279 PRO A O 1
ATOM 2129 N N . TYR A 1 280 ? 10.054 -3.925 -17.814 1.00 82.81 280 TYR A N 1
ATOM 2130 C CA . TYR A 1 280 ? 9.304 -2.993 -18.659 1.00 82.81 280 TYR A CA 1
ATOM 2131 C C . TYR A 1 280 ? 9.912 -1.584 -18.680 1.00 82.81 280 TYR A C 1
ATOM 2133 O O . TYR A 1 280 ? 9.621 -0.802 -19.579 1.00 82.81 280 TYR A O 1
ATOM 2141 N N . PHE A 1 281 ? 10.825 -1.286 -17.754 1.00 80.81 281 PHE A N 1
ATOM 2142 C CA . PHE A 1 281 ? 11.537 -0.015 -17.658 1.00 80.81 281 PHE A CA 1
ATOM 2143 C C . PHE A 1 281 ? 12.947 -0.058 -18.259 1.00 80.81 281 PHE A C 1
ATOM 2145 O O . PHE A 1 281 ? 13.773 0.788 -17.923 1.00 80.81 281 PHE A O 1
ATOM 2152 N N . GLN A 1 282 ? 13.252 -1.054 -19.102 1.00 81.69 282 GLN A N 1
ATOM 2153 C CA . GLN A 1 282 ? 14.620 -1.346 -19.560 1.00 81.69 282 GLN A CA 1
ATOM 2154 C C . GLN A 1 282 ? 15.584 -1.629 -18.394 1.00 81.69 282 GLN A C 1
ATOM 2156 O O . GLN A 1 282 ? 16.793 -1.462 -18.511 1.00 81.69 282 GLN A O 1
ATOM 2161 N N . ALA A 1 283 ? 15.069 -2.104 -17.259 1.00 85.31 283 ALA A N 1
ATOM 2162 C CA . ALA A 1 283 ? 15.873 -2.482 -16.101 1.00 85.31 283 ALA A CA 1
ATOM 2163 C C . ALA A 1 283 ? 16.345 -3.949 -16.204 1.00 85.31 283 ALA A C 1
ATOM 2165 O O . ALA A 1 283 ? 16.187 -4.749 -15.281 1.00 85.31 283 ALA A O 1
ATOM 2166 N N . SER A 1 284 ? 16.867 -4.325 -17.375 1.00 88.75 284 SER A N 1
ATOM 2167 C CA . SER A 1 284 ? 17.394 -5.666 -17.658 1.00 88.75 284 SER A CA 1
ATOM 2168 C C . SER A 1 284 ? 18.919 -5.695 -17.569 1.00 88.75 284 SER A C 1
ATOM 2170 O O . SER A 1 284 ? 19.574 -4.659 -17.694 1.00 88.75 284 SER A O 1
ATOM 2172 N N . TYR A 1 285 ? 19.497 -6.886 -17.415 1.00 89.31 285 TYR A N 1
ATOM 2173 C CA . TYR A 1 285 ? 20.944 -7.088 -17.449 1.00 89.31 285 TYR A CA 1
ATOM 2174 C C . TYR A 1 285 ? 21.545 -6.587 -18.767 1.00 89.31 285 TYR A C 1
ATOM 2176 O O . TYR A 1 285 ? 22.556 -5.896 -18.754 1.00 89.31 285 TYR A O 1
ATOM 2184 N N . ALA A 1 286 ? 20.875 -6.833 -19.897 1.00 89.06 286 ALA A N 1
ATOM 2185 C CA . ALA A 1 286 ? 21.319 -6.351 -21.206 1.00 89.06 286 ALA A CA 1
ATOM 2186 C C . ALA A 1 286 ? 21.395 -4.814 -21.289 1.00 89.06 286 ALA A C 1
ATOM 2188 O O . ALA A 1 286 ? 22.208 -4.270 -22.030 1.00 89.06 286 ALA A O 1
ATOM 2189 N N . SER A 1 287 ? 20.557 -4.107 -20.527 1.00 89.38 287 SER A N 1
ATOM 2190 C CA . SER A 1 287 ? 20.489 -2.641 -20.519 1.00 89.38 287 SER A CA 1
ATOM 2191 C C . SER A 1 287 ? 21.411 -1.996 -19.475 1.00 89.38 287 SER A C 1
ATOM 2193 O O . SER A 1 287 ? 21.914 -0.887 -19.689 1.00 89.38 287 SER A O 1
ATOM 2195 N N . LEU A 1 288 ? 21.608 -2.670 -18.337 1.00 91.81 288 LEU A N 1
ATOM 2196 C CA . LEU A 1 288 ? 22.348 -2.158 -17.178 1.00 91.81 288 LEU A CA 1
ATOM 2197 C C . LEU A 1 288 ? 23.797 -2.661 -17.113 1.00 91.81 288 LEU A C 1
ATOM 2199 O O . LEU A 1 288 ? 24.641 -1.984 -16.534 1.00 91.81 288 LEU A O 1
ATOM 2203 N N . GLY A 1 289 ? 24.101 -3.813 -17.712 1.00 93.00 289 GLY A N 1
ATOM 2204 C CA . GLY A 1 289 ? 25.445 -4.395 -17.792 1.00 93.00 289 GLY A CA 1
ATOM 2205 C C . GLY A 1 289 ? 25.962 -5.043 -16.503 1.00 93.00 289 GLY A C 1
ATOM 2206 O O . GLY A 1 289 ? 27.048 -5.615 -16.515 1.00 93.00 289 GLY A O 1
ATOM 2207 N N . THR A 1 290 ? 25.208 -4.988 -15.400 1.00 92.94 290 THR A N 1
ATOM 2208 C CA . THR A 1 290 ? 25.641 -5.476 -14.081 1.00 92.94 290 THR A CA 1
ATOM 2209 C C . THR A 1 290 ? 24.588 -6.364 -13.425 1.00 92.94 290 THR A C 1
ATOM 2211 O O . THR A 1 290 ? 23.395 -6.270 -13.718 1.00 92.94 290 THR A O 1
ATOM 2214 N N . ALA A 1 291 ? 25.031 -7.236 -12.517 1.00 91.12 291 ALA A N 1
ATOM 2215 C CA . ALA A 1 291 ? 24.179 -8.212 -11.832 1.00 91.12 291 ALA A CA 1
ATOM 2216 C C . ALA A 1 291 ? 23.364 -7.615 -10.674 1.00 91.12 291 ALA A C 1
ATOM 2218 O O . ALA A 1 291 ? 22.358 -8.185 -10.268 1.00 91.12 291 ALA A O 1
ATOM 2219 N N . ALA A 1 292 ? 23.778 -6.466 -10.144 1.00 92.75 292 ALA A N 1
ATOM 2220 C CA . ALA A 1 292 ? 22.997 -5.712 -9.173 1.00 92.75 292 ALA A CA 1
ATOM 2221 C C . ALA A 1 292 ? 22.700 -4.316 -9.708 1.00 92.75 292 ALA A C 1
ATOM 2223 O O . ALA A 1 292 ? 23.463 -3.757 -10.498 1.00 92.75 292 ALA A O 1
ATOM 2224 N N . ALA A 1 293 ? 21.587 -3.761 -9.262 1.00 94.62 293 ALA A N 1
ATOM 2225 C CA . ALA A 1 293 ? 21.170 -2.414 -9.581 1.00 94.62 293 ALA A CA 1
ATOM 2226 C C . ALA A 1 293 ? 20.329 -1.852 -8.435 1.00 94.62 293 ALA A C 1
ATOM 2228 O O . ALA A 1 293 ? 19.802 -2.591 -7.598 1.00 94.62 293 ALA A O 1
ATOM 2229 N N . TYR A 1 294 ? 20.177 -0.536 -8.412 1.00 94.88 294 TYR A N 1
ATOM 2230 C CA . TYR A 1 294 ? 19.198 0.121 -7.558 1.00 94.88 294 TYR A CA 1
ATOM 2231 C C . TYR A 1 294 ? 18.351 1.081 -8.383 1.00 94.88 294 TYR A C 1
ATOM 2233 O O . TYR A 1 294 ? 18.746 1.517 -9.466 1.00 94.88 294 TYR A O 1
ATOM 2241 N N . PHE A 1 295 ? 17.159 1.386 -7.889 1.00 96.06 295 PHE A N 1
ATOM 2242 C CA . PHE A 1 295 ? 16.279 2.368 -8.498 1.00 96.06 295 PHE A CA 1
ATOM 2243 C C . PHE A 1 295 ? 15.807 3.400 -7.487 1.00 96.06 295 PHE A C 1
ATOM 2245 O O . PHE A 1 295 ? 15.778 3.171 -6.275 1.00 96.06 295 PHE A O 1
ATOM 2252 N N . ARG A 1 296 ? 15.400 4.537 -8.039 1.00 96.19 296 ARG A N 1
ATOM 2253 C CA . ARG A 1 296 ? 14.724 5.634 -7.363 1.00 96.19 296 ARG A CA 1
ATOM 2254 C C . ARG A 1 296 ? 13.423 5.916 -8.092 1.00 96.19 296 ARG A C 1
ATOM 2256 O O . ARG A 1 296 ? 13.428 6.046 -9.316 1.00 96.19 296 ARG A O 1
ATOM 2263 N N . ILE A 1 297 ? 12.349 6.061 -7.331 1.00 96.88 297 ILE A N 1
ATOM 2264 C CA . ILE A 1 297 ? 11.050 6.524 -7.812 1.00 96.88 297 ILE A CA 1
ATOM 2265 C C . ILE A 1 297 ? 10.804 7.900 -7.218 1.00 96.88 297 ILE A C 1
ATOM 2267 O O . ILE A 1 297 ? 10.876 8.065 -6.002 1.00 96.88 297 ILE A O 1
ATOM 2271 N N . GLU A 1 298 ? 10.513 8.876 -8.067 1.00 95.94 298 GLU A N 1
ATOM 2272 C CA . GLU A 1 298 ? 10.144 10.230 -7.666 1.00 95.94 298 GLU A CA 1
ATOM 2273 C C . GLU A 1 298 ? 8.739 10.565 -8.135 1.00 95.94 298 GLU A C 1
ATOM 2275 O O . GLU A 1 298 ? 8.352 10.260 -9.264 1.00 95.94 298 GLU A O 1
ATOM 2280 N N . THR A 1 299 ? 7.985 11.236 -7.278 1.00 94.06 299 THR A N 1
ATOM 2281 C CA . THR A 1 299 ? 6.584 11.571 -7.531 1.00 94.06 299 THR A CA 1
ATOM 2282 C C . THR A 1 299 ? 6.449 13.034 -7.928 1.00 94.06 299 THR A C 1
ATOM 2284 O O . THR A 1 299 ? 6.920 13.908 -7.195 1.00 94.06 299 THR A O 1
ATOM 2287 N N . THR A 1 300 ? 5.782 13.333 -9.044 1.00 94.25 300 THR A N 1
ATOM 2288 C CA . THR A 1 300 ? 5.574 14.719 -9.500 1.00 94.25 300 THR A CA 1
ATOM 2289 C C . THR A 1 300 ? 4.164 14.976 -10.038 1.00 94.25 300 THR A C 1
ATOM 2291 O O . THR A 1 300 ? 3.476 14.079 -10.530 1.00 94.25 300 THR A O 1
ATOM 2294 N N . ALA A 1 301 ? 3.742 16.241 -9.957 1.00 94.81 301 ALA A N 1
ATOM 2295 C CA . ALA A 1 301 ? 2.494 16.771 -10.508 1.00 94.81 301 ALA A CA 1
ATOM 2296 C C . ALA A 1 301 ? 2.624 17.143 -12.002 1.00 94.81 301 ALA A C 1
ATOM 2298 O O . ALA A 1 301 ? 2.387 18.289 -12.390 1.00 94.81 301 ALA A O 1
ATOM 2299 N N . ASP A 1 302 ? 3.063 16.212 -12.850 1.00 95.94 302 ASP A N 1
ATOM 2300 C CA . ASP A 1 302 ? 3.283 16.503 -14.272 1.00 95.94 302 ASP A CA 1
ATOM 2301 C C . ASP A 1 302 ? 1.976 16.450 -15.073 1.00 95.94 302 ASP A C 1
ATOM 2303 O O . ASP A 1 302 ? 1.535 15.396 -15.539 1.00 95.94 302 ASP A O 1
ATOM 2307 N N . LYS A 1 303 ? 1.373 17.627 -15.254 1.00 96.94 303 LYS A N 1
ATOM 2308 C CA . LYS A 1 303 ? 0.103 17.779 -15.972 1.00 96.94 303 LYS A CA 1
ATOM 2309 C C . LYS A 1 303 ? 0.202 17.574 -17.481 1.00 96.94 303 LYS A C 1
ATOM 2311 O O . LYS A 1 303 ? -0.821 17.370 -18.128 1.00 96.94 303 LYS A O 1
ATOM 2316 N N . SER A 1 304 ? 1.410 17.651 -18.040 1.00 96.31 304 SER A N 1
ATOM 2317 C CA . SER A 1 304 ? 1.636 17.447 -19.473 1.00 96.31 304 SER A CA 1
ATOM 2318 C C . SER A 1 304 ? 1.659 15.964 -19.847 1.00 96.31 304 SER A C 1
ATOM 2320 O O . SER A 1 304 ? 1.282 15.609 -20.959 1.00 96.31 304 SER A O 1
ATOM 2322 N N . VAL A 1 305 ? 2.048 15.103 -18.901 1.00 96.56 305 VAL A N 1
ATOM 2323 C CA . VAL A 1 305 ? 2.175 13.653 -19.099 1.00 96.56 305 VAL A CA 1
ATOM 2324 C C . VAL A 1 305 ? 1.012 12.875 -18.484 1.00 96.56 305 VAL A C 1
ATOM 2326 O O . VAL A 1 305 ? 0.507 11.947 -19.112 1.00 96.56 305 VAL A O 1
ATOM 2329 N N . CYS A 1 306 ? 0.581 13.245 -17.273 1.00 96.94 306 CYS A N 1
ATOM 2330 C CA . CYS A 1 306 ? -0.448 12.528 -16.509 1.00 96.94 306 CYS A CA 1
ATOM 2331 C C . CYS A 1 306 ? -1.756 13.320 -16.352 1.00 96.94 306 CYS A C 1
ATOM 2333 O O . CYS A 1 306 ? -2.541 13.068 -15.435 1.00 96.94 306 CYS A O 1
ATOM 2335 N N . GLY A 1 307 ? -1.990 14.273 -17.256 1.00 95.88 307 GLY A N 1
ATOM 2336 C CA . GLY A 1 307 ? -3.263 14.966 -17.400 1.00 95.88 307 GLY A CA 1
ATOM 2337 C C . GLY A 1 307 ? -3.448 16.137 -16.430 1.00 95.88 307 GLY A C 1
ATOM 2338 O O . GLY A 1 307 ? -2.709 16.301 -15.458 1.00 95.88 307 GLY A O 1
ATOM 2339 N N . PRO A 1 308 ? -4.464 16.987 -16.654 1.00 95.44 308 PRO A N 1
ATOM 2340 C CA . PRO A 1 308 ? -4.621 18.267 -15.954 1.00 95.44 308 PRO A CA 1
ATOM 2341 C C . PRO A 1 308 ? -4.807 18.144 -14.433 1.00 95.44 308 PRO A C 1
ATOM 2343 O O . PRO A 1 308 ? -4.553 19.107 -13.702 1.00 95.44 308 PRO A O 1
ATOM 2346 N N . SER A 1 309 ? -5.238 16.972 -13.959 1.00 94.19 309 SER A N 1
ATOM 2347 C CA . SER A 1 309 ? -5.469 16.665 -12.544 1.00 94.19 309 SER A CA 1
ATOM 2348 C C . SER A 1 309 ? -4.259 16.036 -11.841 1.00 94.19 309 SER A C 1
ATOM 2350 O O . SER A 1 309 ? -4.390 15.643 -10.685 1.00 94.19 309 SER A O 1
ATOM 2352 N N . ALA A 1 310 ? -3.103 15.924 -12.505 1.00 95.44 310 ALA A N 1
ATOM 2353 C CA . ALA A 1 310 ? -1.906 15.368 -11.887 1.00 95.44 310 ALA A CA 1
ATOM 2354 C C . ALA A 1 310 ? -1.457 16.204 -10.678 1.00 95.44 310 ALA A C 1
ATOM 2356 O O . ALA A 1 310 ? -1.344 17.433 -10.749 1.00 95.44 310 ALA A O 1
ATOM 2357 N N . VAL A 1 311 ? -1.163 15.517 -9.577 1.00 94.38 311 VAL A N 1
ATOM 2358 C CA . VAL A 1 311 ? -0.665 16.081 -8.321 1.00 94.38 311 VAL A CA 1
ATOM 2359 C C . VAL A 1 311 ? 0.486 15.236 -7.784 1.00 94.38 311 VAL A C 1
ATOM 2361 O O . VAL A 1 311 ? 0.610 14.047 -8.083 1.00 94.38 311 VAL A O 1
ATOM 2364 N N . THR A 1 312 ? 1.339 15.848 -6.967 1.00 92.88 312 THR A N 1
ATOM 2365 C CA . THR A 1 312 ? 2.361 15.118 -6.217 1.00 92.88 312 THR A CA 1
ATOM 2366 C C . THR A 1 312 ? 1.676 14.328 -5.109 1.00 92.88 312 THR A C 1
ATOM 2368 O O . THR A 1 312 ? 0.780 14.836 -4.434 1.00 92.88 312 THR A O 1
ATOM 2371 N N . SER A 1 313 ? 2.100 13.087 -4.919 1.00 92.06 313 SER A N 1
ATOM 2372 C CA . SER A 1 313 ? 1.585 12.202 -3.883 1.00 92.06 313 SER A CA 1
ATOM 2373 C C . SER A 1 313 ? 2.739 11.461 -3.234 1.00 92.06 313 SER A C 1
ATOM 2375 O O . SER A 1 313 ? 3.737 11.188 -3.893 1.00 92.06 313 SER A O 1
ATOM 2377 N N . SER A 1 314 ? 2.605 11.141 -1.953 1.00 93.50 314 SER A N 1
ATOM 2378 C CA . SER A 1 314 ? 3.516 10.221 -1.291 1.00 93.50 314 SER A CA 1
ATOM 2379 C C . SER A 1 314 ? 3.094 8.772 -1.544 1.00 93.50 314 SER A C 1
ATOM 2381 O O . SER A 1 314 ? 1.910 8.482 -1.722 1.00 93.50 314 SER A O 1
ATOM 2383 N N . TYR A 1 315 ? 4.063 7.860 -1.556 1.00 95.94 315 TYR A N 1
ATOM 2384 C CA . TYR A 1 315 ? 3.824 6.430 -1.710 1.00 95.94 315 TYR A CA 1
ATOM 2385 C C . TYR A 1 315 ? 4.614 5.642 -0.678 1.00 95.94 315 TYR A C 1
ATOM 2387 O O . TYR A 1 315 ? 5.695 6.046 -0.266 1.00 95.94 315 TYR A O 1
ATOM 2395 N N . VAL A 1 316 ? 4.107 4.469 -0.337 1.00 97.12 316 VAL A N 1
ATOM 2396 C CA . VAL A 1 316 ? 4.893 3.373 0.232 1.00 97.12 316 VAL A CA 1
ATOM 2397 C C . VAL A 1 316 ? 4.848 2.206 -0.738 1.00 97.12 316 VAL A C 1
ATOM 2399 O O . VAL A 1 316 ? 4.017 2.181 -1.642 1.00 97.12 316 VAL A O 1
ATOM 2402 N N . GLY A 1 317 ? 5.736 1.235 -0.597 1.00 96.75 317 GLY A N 1
ATOM 2403 C CA . GLY A 1 317 ? 5.747 0.120 -1.528 1.00 96.75 317 GLY A CA 1
ATOM 2404 C C . GLY A 1 317 ? 6.625 -1.018 -1.077 1.00 96.75 317 GLY A C 1
ATOM 2405 O O . GLY A 1 317 ? 7.377 -0.896 -0.111 1.00 96.75 317 GLY A O 1
ATOM 2406 N N . ASN A 1 318 ? 6.557 -2.106 -1.825 1.00 96.19 318 ASN A N 1
ATOM 2407 C CA . ASN A 1 318 ? 7.467 -3.225 -1.704 1.00 96.19 318 ASN A CA 1
ATOM 2408 C C . ASN A 1 318 ? 8.025 -3.614 -3.075 1.00 96.19 318 ASN A C 1
ATOM 2410 O O . ASN A 1 318 ? 7.482 -3.285 -4.131 1.00 96.19 318 ASN A O 1
ATOM 2414 N N . ILE A 1 319 ? 9.147 -4.317 -3.036 1.00 95.81 319 ILE A N 1
ATOM 2415 C CA . ILE A 1 319 ? 9.693 -5.051 -4.164 1.00 95.81 319 ILE A CA 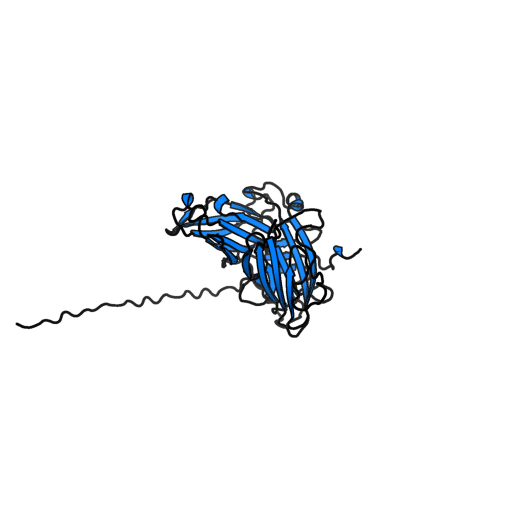1
ATOM 2416 C C . ILE A 1 319 ? 9.668 -6.532 -3.826 1.00 95.81 319 ILE A C 1
ATOM 2418 O O . ILE A 1 319 ? 10.123 -6.940 -2.759 1.00 95.81 319 ILE A O 1
ATOM 2422 N N . GLU A 1 320 ? 9.151 -7.324 -4.751 1.00 94.12 320 GLU A N 1
ATOM 2423 C CA . GLU A 1 320 ? 9.246 -8.772 -4.745 1.00 94.12 320 GLU A CA 1
ATOM 2424 C C . GLU A 1 320 ? 10.223 -9.216 -5.832 1.00 94.12 320 GLU A C 1
ATOM 2426 O O . GLU A 1 320 ? 10.175 -8.739 -6.967 1.00 94.12 320 GLU A O 1
ATOM 2431 N N . GLN A 1 321 ? 11.126 -10.124 -5.481 1.00 91.00 321 GLN A N 1
ATOM 2432 C CA . GLN A 1 321 ? 12.153 -10.653 -6.364 1.00 91.00 321 GLN A CA 1
ATOM 2433 C C . GLN A 1 321 ? 12.063 -12.159 -6.394 1.00 91.00 321 GLN A C 1
ATOM 2435 O O . GLN A 1 321 ? 12.127 -12.810 -5.356 1.00 91.00 321 GLN A O 1
ATOM 2440 N N . TRP A 1 322 ? 11.959 -12.694 -7.597 1.00 88.19 322 TRP A N 1
ATOM 2441 C CA . TRP A 1 322 ? 12.143 -14.100 -7.877 1.00 88.19 322 TRP A CA 1
ATOM 2442 C C . TRP A 1 322 ? 13.589 -14.347 -8.289 1.00 88.19 322 TRP A C 1
ATOM 2444 O O . TRP A 1 322 ? 14.083 -13.658 -9.181 1.00 88.19 322 TRP A O 1
ATOM 2454 N N . ASN A 1 323 ? 14.249 -15.330 -7.683 1.00 83.19 323 ASN A N 1
ATOM 2455 C CA . ASN A 1 323 ? 15.580 -15.788 -8.069 1.00 83.19 323 ASN A CA 1
ATOM 2456 C C . ASN A 1 323 ? 15.692 -17.303 -7.830 1.00 83.19 323 ASN A C 1
ATOM 2458 O O . ASN A 1 323 ? 15.515 -17.753 -6.701 1.00 83.19 323 ASN A O 1
ATOM 2462 N N . PHE A 1 324 ? 15.928 -18.090 -8.886 1.00 78.06 324 PHE A N 1
ATOM 2463 C CA . PHE A 1 324 ? 16.081 -19.556 -8.834 1.00 78.06 324 PHE A CA 1
ATOM 2464 C C . PHE A 1 324 ? 15.040 -20.313 -7.981 1.00 78.06 324 PHE A C 1
ATOM 2466 O O . PHE A 1 324 ? 15.376 -21.230 -7.235 1.00 78.06 324 PHE A O 1
ATOM 2473 N N . GLY A 1 325 ? 13.758 -19.950 -8.083 1.00 74.44 325 GLY A N 1
ATOM 2474 C CA . GLY A 1 325 ? 12.701 -20.616 -7.309 1.00 74.44 325 GLY A CA 1
ATOM 2475 C C . GLY A 1 325 ? 12.594 -20.150 -5.853 1.00 74.44 325 GLY A C 1
ATOM 2476 O O . GLY A 1 325 ? 11.918 -20.786 -5.051 1.00 74.44 325 GLY A O 1
ATOM 2477 N N . MET A 1 326 ? 13.231 -19.039 -5.498 1.00 80.75 326 MET A N 1
ATOM 2478 C CA . MET A 1 326 ? 12.995 -18.348 -4.237 1.00 80.75 326 MET A CA 1
ATOM 2479 C C . MET A 1 326 ? 12.355 -16.996 -4.512 1.00 80.75 326 MET A C 1
ATOM 2481 O O . MET A 1 326 ? 12.821 -16.251 -5.375 1.00 80.75 326 MET A O 1
ATOM 2485 N N . TYR A 1 327 ? 11.310 -16.673 -3.756 1.00 85.88 327 TYR A N 1
ATOM 2486 C CA . TYR A 1 327 ? 10.765 -15.326 -3.713 1.00 85.88 327 TYR A CA 1
ATOM 2487 C C . TYR A 1 327 ? 11.257 -14.606 -2.461 1.00 85.88 327 TYR A C 1
ATOM 2489 O O . TYR A 1 327 ? 11.316 -15.173 -1.371 1.00 85.88 327 TYR A O 1
ATOM 2497 N N . ARG A 1 328 ? 11.593 -13.330 -2.615 1.00 89.31 328 ARG A N 1
ATOM 2498 C CA . ARG A 1 328 ? 11.898 -12.422 -1.514 1.00 89.31 328 ARG A CA 1
ATOM 2499 C C . ARG A 1 328 ? 11.094 -11.153 -1.703 1.00 89.31 328 ARG A C 1
ATOM 2501 O O . ARG A 1 328 ? 11.230 -10.510 -2.737 1.00 89.31 328 ARG A O 1
ATOM 2508 N N . ALA A 1 329 ? 10.330 -10.763 -0.693 1.00 92.62 329 ALA A N 1
ATOM 2509 C CA . ALA A 1 329 ? 9.700 -9.456 -0.646 1.00 92.62 329 ALA A CA 1
ATOM 2510 C C . ALA A 1 329 ? 10.403 -8.572 0.390 1.00 92.62 329 ALA A C 1
ATOM 2512 O O . ALA A 1 329 ? 10.870 -9.041 1.426 1.00 92.62 329 ALA A O 1
ATOM 2513 N N . THR A 1 330 ? 10.524 -7.284 0.093 1.00 93.31 330 THR A N 1
ATOM 2514 C CA . THR A 1 330 ? 11.041 -6.273 1.023 1.00 93.31 330 THR A CA 1
ATOM 2515 C C . THR A 1 330 ? 10.361 -4.944 0.763 1.00 93.31 330 THR A C 1
ATOM 2517 O O . THR A 1 330 ? 10.141 -4.581 -0.392 1.00 93.31 330 THR A O 1
ATOM 2520 N N . ASN A 1 331 ? 10.072 -4.191 1.821 1.00 96.12 331 ASN A N 1
ATOM 2521 C CA . ASN A 1 331 ? 9.586 -2.822 1.680 1.00 96.12 331 ASN A CA 1
ATOM 2522 C C . ASN A 1 331 ? 10.643 -1.923 1.028 1.00 96.12 331 ASN A C 1
ATOM 2524 O O . ASN A 1 331 ? 11.847 -2.127 1.199 1.00 96.12 331 ASN A O 1
ATOM 2528 N N . LEU A 1 332 ? 10.177 -0.931 0.277 1.00 96.31 332 LEU A N 1
ATOM 2529 C CA . LEU A 1 332 ? 11.020 0.112 -0.291 1.00 96.31 332 LEU A CA 1
ATOM 2530 C C . LEU A 1 332 ? 11.441 1.100 0.795 1.00 96.31 332 LEU A C 1
ATOM 2532 O O . LEU A 1 332 ? 10.686 1.387 1.724 1.00 96.31 332 LEU A O 1
ATOM 2536 N N . THR A 1 333 ? 12.632 1.668 0.642 1.00 95.25 333 THR A N 1
ATOM 2537 C CA . THR A 1 333 ? 13.135 2.686 1.563 1.00 95.25 333 THR A CA 1
ATOM 2538 C C . THR A 1 333 ? 12.616 4.057 1.146 1.00 95.25 333 THR A C 1
ATOM 2540 O O . THR A 1 333 ? 12.918 4.534 0.051 1.00 95.25 333 THR A O 1
ATOM 2543 N N . GLY A 1 334 ? 11.855 4.701 2.029 1.00 92.69 334 GLY A N 1
ATOM 2544 C CA . GLY A 1 334 ? 11.373 6.068 1.846 1.00 92.69 334 GLY A CA 1
ATOM 2545 C C . GLY A 1 334 ? 12.435 7.128 2.140 1.00 92.69 334 GLY A C 1
ATOM 2546 O O . GLY A 1 334 ? 13.214 7.004 3.084 1.00 92.69 334 GLY A O 1
ATOM 2547 N N . ARG A 1 335 ? 12.454 8.196 1.339 1.00 91.44 335 ARG A N 1
ATOM 2548 C CA . ARG A 1 335 ? 13.237 9.413 1.578 1.00 91.44 335 ARG A CA 1
ATOM 2549 C C . ARG A 1 335 ? 12.420 10.657 1.228 1.00 91.44 335 ARG A C 1
ATOM 2551 O O . ARG A 1 335 ? 11.581 10.636 0.329 1.00 91.44 335 ARG A O 1
ATOM 2558 N N . GLY A 1 336 ? 12.753 11.756 1.905 1.00 86.19 336 GLY A N 1
ATOM 2559 C CA . GLY A 1 336 ? 12.115 13.056 1.721 1.00 86.19 336 GLY A CA 1
ATOM 2560 C C . GLY A 1 336 ? 10.713 13.074 2.319 1.00 86.19 336 GLY A C 1
ATOM 2561 O O . GLY A 1 336 ? 10.270 12.082 2.881 1.00 86.19 336 GLY A O 1
ATOM 2562 N N . GLN A 1 337 ? 10.028 14.208 2.238 1.00 83.25 337 GLN A N 1
ATOM 2563 C CA . GLN A 1 337 ? 8.697 14.356 2.816 1.00 83.25 337 GLN A CA 1
ATOM 2564 C C . GLN A 1 337 ? 7.735 14.877 1.753 1.00 83.25 337 GLN A C 1
ATOM 2566 O O . GLN A 1 337 ? 7.990 15.897 1.111 1.00 83.25 337 GLN A O 1
ATOM 2571 N N . ALA A 1 338 ? 6.616 14.183 1.590 1.00 84.88 338 ALA A N 1
ATOM 2572 C CA . ALA A 1 338 ? 5.427 14.693 0.930 1.00 84.88 338 ALA A CA 1
ATOM 2573 C C . ALA A 1 338 ? 4.238 14.535 1.870 1.00 84.88 338 ALA A C 1
ATOM 2575 O O . ALA A 1 338 ? 4.146 13.572 2.629 1.00 84.88 338 ALA A O 1
ATOM 2576 N N . LYS A 1 339 ? 3.311 15.490 1.793 1.00 83.44 339 LYS A N 1
ATOM 2577 C CA . LYS A 1 339 ? 2.035 15.368 2.489 1.00 83.44 339 LYS A CA 1
ATOM 2578 C C . LYS A 1 339 ? 1.217 14.258 1.831 1.00 83.44 339 LYS A C 1
ATOM 2580 O O . LYS A 1 339 ? 1.045 14.262 0.610 1.00 83.44 339 LYS A O 1
ATOM 2585 N N . GLY A 1 340 ? 0.740 13.324 2.643 1.00 93.19 340 GLY A N 1
ATOM 2586 C CA . GLY A 1 340 ? -0.310 12.380 2.279 1.00 93.19 340 GLY A CA 1
ATOM 2587 C C . GLY A 1 340 ? -1.603 12.750 2.996 1.00 93.19 340 GLY A C 1
ATOM 2588 O O . GLY A 1 340 ? -1.560 13.277 4.104 1.00 93.19 340 GLY A O 1
ATOM 2589 N N . VAL A 1 341 ? -2.738 12.489 2.358 1.00 95.94 341 VAL A N 1
ATOM 2590 C CA . VAL A 1 341 ? -4.053 12.555 2.998 1.00 95.94 341 VAL A CA 1
ATOM 2591 C C . VAL A 1 341 ? -4.855 11.359 2.517 1.00 95.94 341 VAL A C 1
ATOM 2593 O O . VAL A 1 341 ? -5.028 11.175 1.310 1.00 95.94 341 VAL A O 1
ATOM 2596 N N . ILE A 1 342 ? -5.352 10.548 3.446 1.00 97.00 342 ILE A N 1
ATOM 2597 C CA . ILE A 1 342 ? -6.310 9.490 3.126 1.00 97.00 342 ILE A CA 1
ATOM 2598 C C . ILE A 1 342 ? -7.682 9.952 3.605 1.00 97.00 342 ILE A C 1
ATOM 2600 O O . ILE A 1 342 ? -7.915 10.064 4.804 1.00 97.00 342 ILE A O 1
ATOM 2604 N N . LYS A 1 343 ? -8.581 10.232 2.661 1.00 96.31 343 LYS A N 1
ATOM 2605 C CA . LYS A 1 343 ? -9.968 10.610 2.948 1.00 96.31 343 LYS A CA 1
ATOM 2606 C C . LYS A 1 343 ? -10.854 9.380 2.916 1.00 96.31 343 LYS A C 1
ATOM 2608 O O . LYS A 1 343 ? -10.679 8.541 2.034 1.00 96.31 343 LYS A O 1
ATOM 2613 N N . TYR A 1 344 ? -11.814 9.281 3.820 1.00 95.00 344 TYR A N 1
ATOM 2614 C CA . TYR A 1 344 ? -12.713 8.136 3.900 1.00 95.00 344 TYR A CA 1
ATOM 2615 C C . TYR A 1 344 ? -14.097 8.548 4.408 1.00 95.00 344 TYR A C 1
ATOM 2617 O O . TYR A 1 344 ? -14.255 9.590 5.041 1.00 95.00 344 TYR A O 1
ATOM 2625 N N . ASP A 1 345 ? -15.119 7.737 4.127 1.00 91.62 345 ASP A N 1
ATOM 2626 C CA . ASP A 1 345 ? -16.464 8.022 4.628 1.00 91.62 345 ASP A CA 1
ATOM 2627 C C . ASP A 1 345 ? -16.537 7.727 6.121 1.00 91.62 345 ASP A C 1
ATOM 2629 O O . ASP A 1 345 ? -16.283 6.606 6.534 1.00 91.62 345 ASP A O 1
ATOM 2633 N N . VAL A 1 346 ? -16.912 8.699 6.948 1.00 88.94 346 VAL A N 1
ATOM 2634 C CA . VAL A 1 346 ? -17.066 8.525 8.408 1.00 88.94 346 VAL A CA 1
ATOM 2635 C C . VAL A 1 346 ? -18.167 7.513 8.748 1.00 88.94 346 VAL A C 1
ATOM 2637 O O . VAL A 1 346 ? -18.104 6.818 9.760 1.00 88.94 346 VAL A O 1
ATOM 2640 N N . SER A 1 347 ? -19.164 7.395 7.874 1.00 78.88 347 SER A N 1
ATOM 2641 C CA . SER A 1 347 ? -20.280 6.473 8.054 1.00 78.88 347 SER A CA 1
ATOM 2642 C C . SER A 1 347 ? -19.806 5.011 8.033 1.00 78.88 347 SER A C 1
ATOM 2644 O O . SER A 1 347 ? -18.838 4.678 7.334 1.00 78.88 347 SER A O 1
ATOM 2646 N N . PRO A 1 348 ? -20.477 4.111 8.774 1.00 62.84 348 PRO A N 1
ATOM 2647 C CA . PRO A 1 348 ? -20.271 2.679 8.619 1.00 62.84 348 PRO A CA 1
ATOM 2648 C C . PRO A 1 348 ? -20.497 2.253 7.156 1.00 62.84 348 PRO A C 1
ATOM 2650 O O . PRO A 1 348 ? -21.344 2.860 6.495 1.00 62.84 348 PRO A O 1
ATOM 2653 N N . PRO A 1 349 ? -19.800 1.210 6.670 1.00 58.12 349 PRO A N 1
ATOM 2654 C CA . PRO A 1 349 ? -19.965 0.702 5.311 1.00 58.12 349 PRO A CA 1
ATOM 2655 C C . PRO A 1 349 ? -21.445 0.465 4.977 1.00 58.12 349 PRO A C 1
ATOM 2657 O O . PRO A 1 349 ? -22.115 -0.338 5.634 1.00 58.12 349 PRO A O 1
ATOM 2660 N N . ASP A 1 350 ? -21.970 1.112 3.932 1.00 50.62 350 ASP A N 1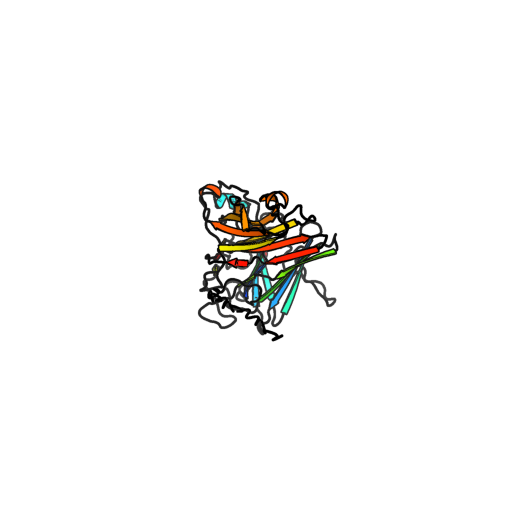
ATOM 2661 C CA . ASP A 1 350 ? -23.341 0.854 3.456 1.00 50.62 350 ASP A CA 1
ATOM 2662 C C . ASP A 1 350 ? -23.509 -0.588 2.940 1.00 50.62 350 ASP A C 1
ATOM 2664 O O . ASP A 1 350 ? -24.626 -1.096 2.858 1.00 50.62 350 ASP A O 1
ATOM 2668 N N . SER A 1 351 ? -22.404 -1.286 2.654 1.00 45.78 351 SER A N 1
ATOM 2669 C CA . SER A 1 351 ? -22.365 -2.666 2.157 1.00 45.78 351 SER A CA 1
ATOM 2670 C C . SER A 1 351 ? -22.948 -3.713 3.123 1.00 45.78 351 SER A C 1
ATOM 2672 O O . SER A 1 351 ? -23.219 -4.837 2.695 1.00 45.78 351 SER A O 1
ATOM 2674 N N . TYR A 1 352 ? -23.220 -3.341 4.382 1.00 38.12 352 TYR A N 1
ATOM 2675 C CA . TYR A 1 352 ? -23.927 -4.172 5.369 1.00 38.12 352 TYR A CA 1
ATOM 2676 C C . TYR A 1 352 ? -25.376 -3.743 5.650 1.00 38.12 352 TYR A C 1
ATOM 2678 O O . TYR A 1 352 ? -26.054 -4.389 6.449 1.00 38.12 352 TYR A O 1
ATOM 2686 N N . LYS A 1 353 ? -25.901 -2.714 4.971 1.00 34.94 353 LYS A N 1
ATOM 2687 C CA . LYS A 1 353 ? -27.346 -2.442 4.930 1.00 34.94 353 LYS A CA 1
ATOM 2688 C C . LYS A 1 353 ? -27.983 -3.322 3.850 1.00 34.94 353 LYS A C 1
ATOM 2690 O O . LYS A 1 353 ? -28.276 -2.856 2.752 1.00 34.94 353 LYS A O 1
ATOM 2695 N N . LYS A 1 354 ? -28.142 -4.612 4.144 1.00 31.66 354 LYS A N 1
ATOM 2696 C CA . LYS A 1 354 ? -29.070 -5.486 3.413 1.00 31.66 354 LYS A CA 1
ATOM 2697 C C . LYS A 1 354 ? -30.317 -5.724 4.237 1.00 31.66 354 LYS A C 1
ATOM 2699 O O . LYS A 1 354 ? -30.158 -6.019 5.441 1.00 31.66 354 LYS A O 1
#